Protein AF-A0AAC8XHT2-F1 (afdb_monomer)

Nearest PDB structures (foldseek):
  4cij-assembly2_C  TM=6.968E-01  e=7.855E-12  Geobacillus stearothermophilus
  6y2r-assembly1_B  TM=2.501E-01  e=8.623E-03  Escherichia coli K-12
  3tvi-assembly4_H  TM=2.864E-01  e=2.074E-01  Clostridium acetobutylicum
  3qsz-assembly1_A  TM=2.489E-01  e=3.698E-01  Xanthomonas citri
  7jrd-assembly1_A-2  TM=2.521E-01  e=3.142E+00  Neisseria meningitidis MC58

InterPro domains:
  IPR003491 Replication initiation protein-like, C-terminal [PF02486] (128-228)

Solvent-accessible surface area (backbone atoms only — not comparable to full-atom values): 18377 Å² total; per-residue (Å²): 134,87,76,75,82,59,74,66,72,68,59,75,76,42,71,85,84,61,90,86,54,67,44,42,47,58,47,27,41,27,38,34,33,46,86,38,90,56,64,64,70,56,50,51,57,50,34,64,57,32,48,78,42,42,26,39,68,45,95,50,74,49,93,55,59,93,84,39,78,46,23,27,34,25,19,38,71,50,95,56,44,53,78,26,31,35,42,32,34,15,79,94,68,21,24,36,40,44,37,32,34,37,66,34,38,40,37,40,37,72,74,37,76,70,40,61,67,60,48,60,52,41,71,36,90,51,33,42,51,43,30,42,25,36,30,37,68,36,60,82,39,87,76,38,70,70,54,49,53,51,37,47,76,72,49,26,63,41,63,99,66,81,78,70,59,51,75,48,80,45,74,43,92,79,63,23,41,38,40,34,41,30,49,96,85,42,51,52,26,39,40,39,30,33,44,19,36,67,48,68,37,74,85,51,60,49,19,29,35,42,34,38,37,39,35,42,53,99,86,46,78,51,65,60,60,46,64,73,42,32,53,60,52,50,30,60,70,32,46,77,54,43,50,79,56,64,94,71,58,69,60,74,46,65,64,46,60,50,46,53,53,49,48,30,54,51,17,56,48,50,31,51,43,48,72,74,44,35,68,59,52,49,54,39,28,73,78,59,34,61,68,53,35,49,60,71,73,57,63,98,77,76,66,63,84,76,64,79,62,83,84,59,77,81,66,68,60,70,79,47,44,64,57,31,52,53,57,27,69,66,72,123

Organism: NCBI:txid314275

Mean predicted aligned error: 7.27 Å

Foldseek 3Di:
DDPDDDPVVLQVQFDDFDQPFDLKFWQKFKKKFFQQQDVVVVQVVVQVVLVLLQKHFDPDWDDDDPQFDTKTFIFGVDPLRHGFWMWTHHNVGNMIMTIGGRLRRLSQCLRPVLNVVLLVVCPDPRMFTQKTKMKHKDLVCLCDPVNVVVCLVVLLQPDPDDDFWDWDWDDDPQQKIWIWTHDPPDQKIKIKIQVCSPLPPPPSPSIMMIMIMGGDDPPDGDDSCCSNPVVVCSCVNRVSRRVSCPPVDGHDRSRNVQVSSLLSVLLVVLLVCCVPCVVVLVVCCVVPNNVVSCVVPDDPDDPSVRDRRPSDDPSPCVSSPVVSVVSSVPPD

Secondary structure (DSSP, 8-state):
------THHHHTTS----TTS-SEEEEEEEEEE---S-HHHHHHHHHHHHGGGTEEEEEEE-PPPTT-SEEEEEEESSTT--EEEEEEEETTTTEEEEEE-HHHHHHHHTT-TT-HHHHHHHTSTTEEEEEEEEEEEESS-TT-HHHHHHHHHTTTT--SSSPPPPEEEEEETTTEEEEEES-TTSSEEEEEE-HHHHTT-STTTT-EEEEEEEE--SS-PPPTHHHHTHHHHHHHHSHHHHGGGTTS-PPPPHHHHHHHHHHHHHHHHHHHHHHHHHHHHHHHHHHHHHHHHHHHH--SS--TTS---TT--S--THHHHHHHHHHHHS--

Sequence (332 aa):
MNKGVEPETVAENYGKLNPEQPPVFIDFLKLRVDDVEAPNPYFEMIALQLLKYSLLISHRQCNRSRGYDCAYKIVTTTQAQNVVGKIEYSERYKRVLLELTGLGCACIESVEPDYIWLQALVAQPAVTIRRIDLALDDESGLYQIEKIDKDYSRGRFNAESGKRPKKENLGNKVEGRTRYIGGPTAYKRGRFYEKGKQLKLTHCRPWMRHEVRLVSNDRDRIPDEAIRNRAGYFYSAFPRALRKLLGKHSVIPVTERFMREYVSDISTRVASCKRQYGPLIGTLTEHHGAKATCEMLSRMGRSKVIELPPFFDEVSLADCTDIIALQSGEAK

Structure (mmCIF, N/CA/C/O backbone):
data_AF-A0AAC8XHT2-F1
#
_entry.id   AF-A0AAC8XHT2-F1
#
loop_
_atom_site.group_PDB
_atom_site.id
_atom_site.type_symbol
_atom_site.label_atom_id
_atom_site.label_alt_id
_atom_site.label_comp_id
_atom_site.label_asym_id
_atom_site.label_entity_id
_atom_site.label_seq_id
_atom_site.pdbx_PDB_ins_code
_atom_site.Cartn_x
_atom_site.Cartn_y
_atom_site.Cartn_z
_atom_site.occupancy
_atom_site.B_iso_or_equiv
_atom_site.auth_seq_id
_atom_site.auth_comp_id
_atom_site.auth_asym_id
_atom_site.auth_atom_id
_atom_site.pdbx_PDB_model_num
ATOM 1 N N . MET A 1 1 ? 15.132 -11.925 -35.663 1.00 29.64 1 MET A N 1
ATOM 2 C CA . MET A 1 1 ? 14.248 -13.035 -35.247 1.00 29.64 1 MET A CA 1
ATOM 3 C C . MET A 1 1 ? 14.197 -13.016 -33.733 1.00 29.64 1 MET A C 1
ATOM 5 O O . MET A 1 1 ? 15.170 -13.396 -33.097 1.00 29.64 1 MET A O 1
ATOM 9 N N . ASN A 1 2 ? 13.120 -12.460 -33.180 1.00 31.69 2 ASN A N 1
ATOM 10 C CA . ASN A 1 2 ? 12.909 -12.350 -31.740 1.00 31.69 2 ASN A CA 1
ATOM 11 C C . ASN A 1 2 ? 12.560 -13.736 -31.198 1.00 31.69 2 ASN A C 1
ATOM 13 O O . ASN A 1 2 ? 11.461 -14.227 -31.451 1.00 31.69 2 ASN A O 1
ATOM 17 N N . LYS A 1 3 ? 13.486 -14.370 -30.478 1.00 30.05 3 LYS A N 1
ATOM 18 C CA . LYS A 1 3 ? 13.117 -15.441 -29.554 1.00 30.05 3 LYS A CA 1
ATOM 19 C C . LYS A 1 3 ? 12.544 -14.750 -28.322 1.00 30.05 3 LYS A C 1
ATOM 21 O O . LYS A 1 3 ? 13.254 -14.002 -27.658 1.00 30.05 3 LYS A O 1
ATOM 26 N N . GLY A 1 4 ? 11.237 -14.900 -28.122 1.00 35.50 4 GLY A N 1
ATOM 27 C CA . GLY A 1 4 ? 10.567 -14.435 -26.916 1.00 35.50 4 GLY A CA 1
ATOM 28 C C . GLY A 1 4 ? 11.230 -15.074 -25.705 1.00 35.50 4 GLY A C 1
ATOM 29 O O . GLY A 1 4 ? 11.506 -16.271 -25.714 1.00 35.50 4 GLY A O 1
ATOM 30 N N . VAL A 1 5 ? 11.532 -14.257 -24.703 1.00 33.66 5 VAL A N 1
ATOM 31 C CA . VAL A 1 5 ? 11.912 -14.751 -23.383 1.00 33.66 5 VAL A CA 1
ATOM 32 C C . VAL A 1 5 ? 10.674 -15.450 -22.820 1.00 33.66 5 VAL A C 1
ATOM 34 O O . VAL A 1 5 ? 9.627 -14.820 -22.662 1.00 33.66 5 VAL A O 1
ATOM 37 N N . GLU A 1 6 ? 10.776 -16.764 -22.628 1.00 33.25 6 GLU A N 1
ATOM 38 C CA . GLU A 1 6 ? 9.733 -17.606 -22.037 1.00 33.25 6 GLU A CA 1
ATOM 39 C C . GLU A 1 6 ? 9.399 -17.085 -20.623 1.00 33.25 6 GLU A C 1
ATOM 41 O O . GLU A 1 6 ? 10.324 -16.924 -19.817 1.00 33.25 6 GLU A O 1
ATOM 46 N N . PRO A 1 7 ? 8.116 -16.834 -20.286 1.00 38.06 7 PRO A N 1
ATOM 47 C CA . PRO A 1 7 ? 7.697 -16.322 -18.975 1.00 38.06 7 PRO A CA 1
ATOM 48 C C . PRO A 1 7 ? 8.190 -17.157 -17.783 1.00 38.06 7 PRO A C 1
ATOM 50 O O . PRO A 1 7 ? 8.347 -16.623 -16.688 1.00 38.06 7 PRO A O 1
ATOM 53 N N . GLU A 1 8 ? 8.443 -18.451 -17.994 1.00 38.75 8 GLU A N 1
ATOM 54 C CA . GLU A 1 8 ? 8.837 -19.402 -16.949 1.00 38.75 8 GLU A CA 1
ATOM 55 C C . GLU A 1 8 ? 10.235 -19.121 -16.378 1.00 38.75 8 GLU A C 1
ATOM 57 O O . GLU A 1 8 ? 10.430 -19.230 -15.171 1.00 38.75 8 GLU A O 1
ATOM 62 N N . THR A 1 9 ? 11.179 -18.646 -17.199 1.00 34.94 9 THR A N 1
ATOM 63 C CA . THR A 1 9 ? 12.568 -18.390 -16.754 1.00 34.94 9 THR A CA 1
ATOM 64 C C . THR A 1 9 ? 12.694 -17.247 -15.746 1.00 34.94 9 THR A C 1
ATOM 66 O O . THR A 1 9 ? 13.638 -17.210 -14.963 1.00 34.94 9 THR A O 1
ATOM 69 N N . VAL A 1 10 ? 11.727 -16.326 -15.721 1.00 36.94 10 VAL A N 1
ATOM 70 C CA . VAL A 1 10 ? 11.711 -15.202 -14.775 1.00 36.94 10 VAL A CA 1
ATOM 71 C C . VAL A 1 10 ? 11.185 -15.646 -13.406 1.00 36.94 10 VAL A C 1
ATOM 73 O O . VAL A 1 10 ? 11.613 -15.112 -12.391 1.00 36.94 10 VAL A O 1
ATOM 76 N N . ALA A 1 11 ? 10.299 -16.644 -13.349 1.00 37.66 11 ALA A N 1
ATOM 77 C CA . ALA A 1 11 ? 9.687 -17.105 -12.102 1.00 37.66 11 ALA A CA 1
ATOM 78 C C . ALA A 1 11 ? 10.623 -17.985 -11.250 1.00 37.66 11 ALA A C 1
ATOM 80 O O . ALA A 1 11 ? 10.513 -17.986 -10.024 1.00 37.66 11 ALA A O 1
ATOM 81 N N . GLU A 1 12 ? 11.564 -18.709 -11.868 1.00 37.25 12 GLU A N 1
ATOM 82 C CA . GLU A 1 12 ? 12.431 -19.669 -11.163 1.00 37.25 12 GLU A CA 1
ATOM 83 C C . GLU A 1 12 ? 13.448 -19.009 -10.209 1.00 37.25 12 GLU A C 1
ATOM 85 O O . GLU A 1 12 ? 13.882 -19.642 -9.244 1.00 37.25 12 GLU A O 1
ATOM 90 N N . ASN A 1 13 ? 13.766 -17.721 -10.401 1.00 35.38 13 ASN A N 1
ATOM 91 C CA . ASN A 1 13 ? 14.821 -17.027 -9.650 1.00 35.38 13 ASN A CA 1
ATOM 92 C C . ASN A 1 13 ? 14.329 -16.205 -8.438 1.00 35.38 13 ASN A C 1
ATOM 94 O O . ASN A 1 13 ? 15.152 -15.641 -7.713 1.00 35.38 13 ASN A O 1
ATOM 98 N N . TYR A 1 14 ? 13.020 -16.141 -8.155 1.00 44.09 14 TYR A N 1
ATOM 99 C CA . TYR A 1 14 ? 12.470 -15.266 -7.104 1.00 44.09 14 TYR A CA 1
ATOM 100 C C . TYR A 1 14 ? 11.905 -16.008 -5.892 1.00 44.09 14 TYR A C 1
ATOM 102 O O . TYR A 1 14 ? 10.729 -15.898 -5.563 1.00 44.09 14 TYR A O 1
ATOM 110 N N . GLY A 1 15 ? 12.784 -16.672 -5.141 1.00 47.72 15 GLY A N 1
ATOM 111 C CA . GLY A 1 15 ? 12.447 -17.229 -3.829 1.00 47.72 15 GLY A CA 1
ATOM 112 C C . GLY A 1 15 ? 11.475 -18.416 -3.879 1.00 47.72 15 GLY A C 1
ATOM 113 O O . GLY A 1 15 ? 10.781 -18.675 -4.856 1.00 47.72 15 GLY A O 1
ATOM 114 N N . LYS A 1 16 ? 11.445 -19.204 -2.802 1.00 40.28 16 LYS A N 1
ATOM 115 C CA . LYS A 1 16 ? 10.575 -20.385 -2.724 1.00 40.28 16 LYS A CA 1
ATOM 116 C C . LYS A 1 16 ? 9.130 -19.951 -2.460 1.00 40.28 16 LYS A C 1
ATOM 118 O O . LYS A 1 16 ? 8.870 -19.251 -1.483 1.00 40.28 16 LYS A O 1
ATOM 123 N N . LEU A 1 17 ? 8.193 -20.400 -3.295 1.00 46.22 17 LEU A N 1
ATOM 124 C CA . LEU A 1 17 ? 6.754 -20.254 -3.056 1.00 46.22 17 LEU A CA 1
ATOM 125 C C . LEU A 1 17 ? 6.359 -20.991 -1.765 1.00 46.22 17 LEU A C 1
ATOM 127 O O . LEU A 1 17 ? 6.673 -22.172 -1.613 1.00 46.22 17 LEU A O 1
ATOM 131 N N . ASN A 1 18 ? 5.640 -20.321 -0.858 1.00 48.12 18 ASN A N 1
ATOM 132 C CA . ASN A 1 18 ? 4.960 -20.983 0.256 1.00 48.12 18 ASN A CA 1
ATOM 133 C C . ASN A 1 18 ? 3.501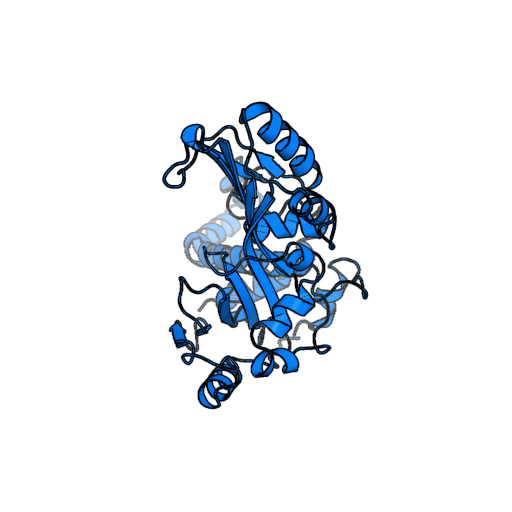 -21.283 -0.151 1.00 48.12 18 ASN A C 1
ATOM 135 O O . ASN A 1 18 ? 2.708 -20.343 -0.252 1.00 48.12 18 ASN A O 1
ATOM 139 N N . PRO A 1 19 ? 3.120 -22.553 -0.385 1.00 50.19 19 PRO A N 1
ATOM 140 C CA . PRO A 1 19 ? 1.772 -22.916 -0.823 1.00 50.19 19 PRO A CA 1
ATOM 141 C C . PRO A 1 19 ? 0.674 -22.643 0.222 1.00 50.19 19 PRO A C 1
ATOM 143 O O . PRO A 1 19 ? -0.501 -22.634 -0.139 1.00 50.19 19 PRO A O 1
ATOM 146 N N . GLU A 1 20 ? 1.024 -22.395 1.490 1.00 59.09 20 GLU A N 1
ATOM 147 C CA . GLU A 1 20 ? 0.057 -22.066 2.551 1.00 59.09 20 GLU A CA 1
ATOM 148 C C . GLU A 1 20 ? -0.237 -20.563 2.673 1.00 59.09 20 GLU A C 1
ATOM 150 O O . GLU A 1 20 ? -1.238 -20.167 3.278 1.00 59.09 20 GLU A O 1
ATOM 155 N N . GLN A 1 21 ? 0.599 -19.701 2.086 1.00 68.62 21 GLN A N 1
ATOM 156 C CA . GLN A 1 21 ? 0.399 -18.259 2.159 1.00 68.62 21 GLN A CA 1
ATOM 157 C C . GLN A 1 21 ? -0.799 -17.850 1.273 1.00 68.62 21 GLN A C 1
ATOM 159 O O . GLN A 1 21 ? -0.918 -18.289 0.131 1.00 68.62 21 GLN A O 1
ATOM 164 N N . PRO A 1 22 ? -1.725 -16.997 1.745 1.00 81.62 22 PRO A N 1
ATOM 165 C CA . PRO A 1 22 ? -2.790 -16.482 0.897 1.00 81.62 22 PRO A CA 1
ATOM 166 C C . PRO A 1 22 ? -2.237 -15.477 -0.132 1.00 81.62 22 PRO A C 1
ATOM 168 O O . PRO A 1 22 ? -1.395 -14.646 0.213 1.00 81.62 22 PRO A O 1
ATOM 171 N N . PRO A 1 23 ? -2.784 -15.443 -1.363 1.00 91.00 23 PRO A N 1
ATOM 172 C CA . PRO A 1 23 ? -2.367 -14.507 -2.419 1.00 91.00 23 PRO A CA 1
ATOM 173 C C . PRO A 1 23 ? -2.734 -13.043 -2.123 1.00 91.00 23 PRO A C 1
ATOM 175 O O .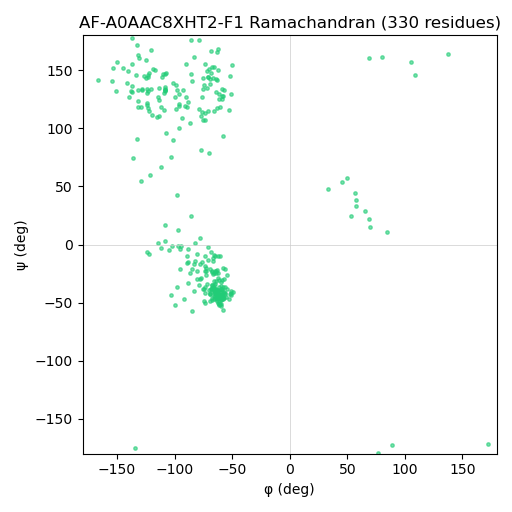 PRO A 1 23 ? -2.382 -12.142 -2.879 1.00 91.00 23 PRO A O 1
ATOM 178 N N . VAL A 1 24 ? -3.485 -12.804 -1.043 1.00 95.31 24 VAL A N 1
ATOM 179 C CA . VAL A 1 24 ? -3.855 -11.467 -0.581 1.00 95.31 24 VAL A CA 1
ATOM 180 C C . VAL A 1 24 ? -2.797 -10.967 0.396 1.00 95.31 24 VAL A C 1
ATOM 182 O O . VAL A 1 24 ? -2.530 -11.630 1.399 1.00 95.31 24 VAL A O 1
ATOM 185 N N . PHE A 1 25 ? -2.254 -9.779 0.148 1.00 96.44 25 PHE A N 1
ATOM 186 C CA . PHE A 1 25 ? -1.248 -9.121 0.988 1.00 96.44 25 PHE A CA 1
ATOM 187 C C . PHE A 1 25 ? -1.738 -7.758 1.495 1.00 96.44 25 PHE A C 1
ATOM 189 O O . PHE A 1 25 ? -2.760 -7.236 1.039 1.00 96.44 25 PHE A O 1
ATOM 196 N N . ILE A 1 26 ? -1.024 -7.193 2.471 1.00 98.00 26 ILE A N 1
ATOM 197 C CA . ILE A 1 26 ? -1.302 -5.856 3.005 1.00 98.00 26 ILE A CA 1
ATOM 198 C C . ILE A 1 26 ? -0.483 -4.834 2.209 1.00 98.00 26 ILE A C 1
ATOM 200 O O . ILE A 1 26 ? 0.741 -4.881 2.216 1.00 98.00 26 ILE A O 1
ATOM 204 N N . ASP A 1 27 ? -1.156 -3.898 1.541 1.00 97.69 27 ASP A N 1
ATOM 205 C CA . ASP A 1 27 ? -0.535 -2.850 0.709 1.00 97.69 27 ASP A CA 1
ATOM 206 C C . ASP A 1 27 ? -0.543 -1.467 1.391 1.00 97.69 27 ASP A C 1
ATOM 208 O O . ASP A 1 27 ? -0.003 -0.484 0.884 1.00 97.69 27 ASP A O 1
ATOM 212 N N . PHE A 1 28 ? -1.174 -1.368 2.563 1.00 98.56 28 PHE A N 1
ATOM 213 C CA . PHE A 1 28 ? -1.117 -0.203 3.441 1.00 98.56 28 PHE A CA 1
ATOM 214 C C . PHE A 1 28 ? -1.670 -0.564 4.819 1.00 98.56 28 PHE A C 1
ATOM 216 O O . PHE A 1 28 ? -2.706 -1.226 4.911 1.00 98.56 28 PHE A O 1
ATOM 223 N N . LEU A 1 29 ? -1.067 -0.040 5.885 1.00 98.69 29 LEU A N 1
ATOM 224 C CA . LEU A 1 29 ? -1.592 -0.177 7.241 1.00 98.69 29 LEU A CA 1
ATOM 225 C C . LEU A 1 29 ? -1.489 1.142 8.005 1.00 98.69 29 LEU A C 1
ATOM 227 O O . LEU A 1 29 ? -0.473 1.829 7.969 1.00 98.69 29 LEU A O 1
ATOM 231 N N . LYS A 1 30 ? -2.548 1.492 8.735 1.00 98.56 30 LYS A N 1
ATOM 232 C CA . LYS A 1 30 ? -2.532 2.565 9.727 1.00 98.56 30 LYS A CA 1
ATOM 233 C C . LYS A 1 30 ? -3.148 2.082 11.022 1.00 98.56 30 LYS A C 1
ATOM 235 O O . LYS A 1 30 ? -4.323 1.717 11.038 1.00 98.56 30 LYS A O 1
ATOM 240 N N . LEU A 1 31 ? -2.385 2.178 12.097 1.00 98.44 31 LEU A N 1
ATOM 241 C CA . LEU A 1 31 ? -2.796 1.867 13.456 1.00 98.44 31 LEU A CA 1
ATOM 242 C C . LEU A 1 31 ? -2.889 3.154 14.271 1.00 98.44 31 LEU A C 1
ATOM 244 O O . LEU A 1 31 ? -2.125 4.098 14.055 1.00 98.44 31 LEU A O 1
ATOM 248 N N . ARG A 1 32 ? -3.834 3.185 15.204 1.00 97.75 32 ARG A N 1
ATOM 249 C CA . ARG A 1 32 ? -3.871 4.143 16.306 1.00 97.75 32 ARG A CA 1
ATOM 250 C C . ARG A 1 32 ? -3.657 3.371 17.592 1.00 97.75 32 ARG A C 1
ATOM 252 O O . ARG A 1 32 ? -4.263 2.320 17.752 1.00 97.75 32 ARG A O 1
ATOM 259 N N . VAL A 1 33 ? -2.808 3.896 18.456 1.00 98.00 33 VAL A N 1
ATOM 260 C CA . VAL A 1 33 ? -2.532 3.337 19.775 1.00 98.00 33 VAL A CA 1
ATOM 261 C C . VAL A 1 33 ? -2.916 4.424 20.757 1.00 98.00 33 VAL A C 1
ATOM 263 O O . VAL A 1 33 ? -2.318 5.498 20.725 1.00 98.00 33 VAL A O 1
ATOM 266 N N . ASP A 1 34 ? -3.969 4.194 21.520 1.00 97.56 34 ASP A N 1
ATOM 267 C CA . ASP A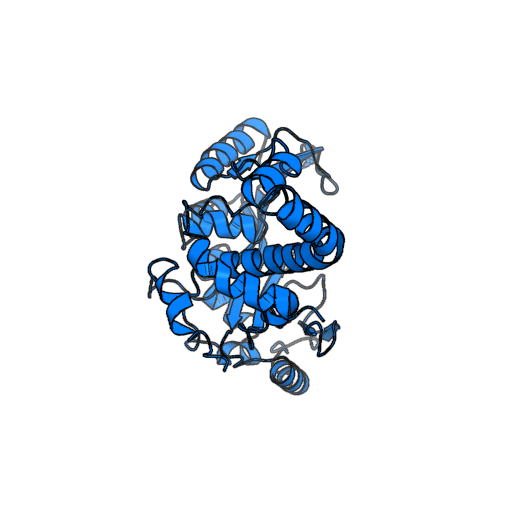 1 34 ? -4.414 5.098 22.574 1.00 97.56 34 ASP A CA 1
ATOM 268 C C . ASP A 1 34 ? -3.642 4.775 23.883 1.00 97.56 34 ASP A C 1
ATOM 270 O O . ASP A 1 34 ? -2.808 3.869 23.900 1.00 97.56 34 ASP A O 1
ATOM 274 N N . ASP A 1 35 ? -3.849 5.548 24.948 1.00 96.31 35 ASP A N 1
ATOM 275 C CA . ASP A 1 35 ? -3.229 5.351 26.275 1.00 96.31 35 ASP A CA 1
ATOM 276 C C . ASP A 1 35 ? -1.681 5.348 26.297 1.00 96.31 35 ASP A C 1
ATOM 278 O O . ASP A 1 35 ? -1.035 4.672 27.100 1.00 96.31 35 ASP A O 1
ATOM 282 N N . VAL A 1 36 ? -1.055 6.138 25.420 1.00 97.06 36 VAL A N 1
ATOM 283 C CA . VAL A 1 36 ? 0.400 6.352 25.389 1.00 97.06 36 VAL A CA 1
ATOM 284 C C . VAL A 1 36 ? 0.742 7.628 26.155 1.00 97.06 36 VAL A C 1
ATOM 286 O O . VAL A 1 36 ? 0.623 8.728 25.619 1.00 97.06 36 VAL A O 1
ATOM 289 N N . GLU A 1 37 ? 1.193 7.490 27.403 1.00 95.56 37 GLU A N 1
ATOM 290 C CA . GLU A 1 37 ? 1.486 8.636 28.281 1.00 95.56 37 GLU A CA 1
ATOM 291 C C . GLU A 1 37 ? 2.683 9.480 27.837 1.00 95.56 37 GLU A C 1
ATOM 293 O O . GLU A 1 37 ? 2.687 10.704 28.007 1.00 95.56 37 GLU A O 1
ATOM 298 N N . ALA A 1 38 ? 3.695 8.821 27.268 1.00 93.75 38 ALA A N 1
ATOM 299 C CA . ALA A 1 38 ? 4.908 9.447 26.768 1.00 93.75 38 ALA A CA 1
ATOM 300 C C . ALA A 1 38 ? 5.354 8.779 25.455 1.00 93.75 38 ALA A C 1
ATOM 302 O O . ALA A 1 38 ? 5.338 7.548 25.356 1.00 93.75 38 ALA A O 1
ATOM 303 N N . PRO A 1 39 ? 5.806 9.555 24.451 1.00 94.06 39 PRO A N 1
ATOM 304 C CA . PRO A 1 39 ? 6.142 9.009 23.140 1.00 94.06 39 PRO A CA 1
ATOM 305 C C . PRO A 1 39 ? 7.404 8.148 23.152 1.00 94.06 39 PRO A C 1
ATOM 307 O O . PRO A 1 39 ? 7.442 7.133 22.464 1.00 94.06 39 PRO A O 1
ATOM 310 N N . ASN A 1 40 ? 8.435 8.540 23.911 1.00 94.75 40 ASN A N 1
ATOM 311 C CA . ASN A 1 40 ? 9.775 7.960 23.768 1.00 94.75 40 ASN A CA 1
ATOM 312 C C . ASN A 1 40 ? 9.818 6.449 24.055 1.00 94.75 40 ASN A C 1
ATOM 314 O O . ASN A 1 40 ? 10.264 5.727 23.164 1.00 94.75 40 ASN A O 1
ATOM 318 N N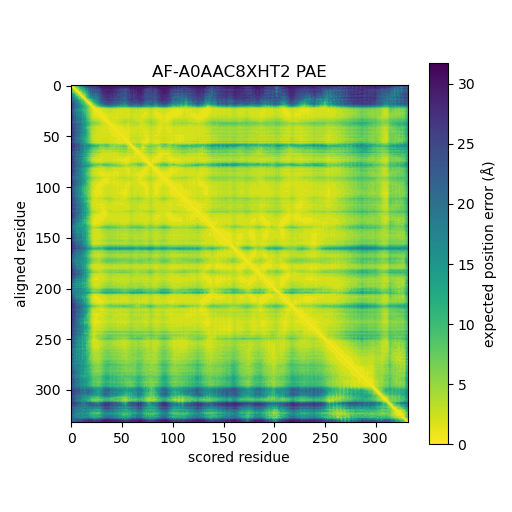 . PRO A 1 41 ? 9.286 5.931 25.184 1.00 95.75 41 PRO A N 1
ATOM 319 C CA . PRO A 1 41 ? 9.310 4.487 25.439 1.00 95.75 41 PRO A CA 1
ATOM 320 C C . PRO A 1 41 ? 8.569 3.688 24.359 1.00 95.75 41 PRO A C 1
ATOM 322 O O . PRO A 1 41 ? 9.020 2.628 23.928 1.00 95.75 41 PRO A O 1
ATOM 325 N N . TYR A 1 42 ? 7.444 4.223 23.870 1.00 95.56 42 TYR A N 1
ATOM 326 C CA . TYR A 1 42 ? 6.670 3.574 22.816 1.00 95.56 42 TYR A CA 1
ATOM 327 C C . TYR A 1 42 ? 7.410 3.594 21.472 1.00 95.56 42 TYR A C 1
ATOM 329 O O . TYR A 1 42 ? 7.447 2.593 20.758 1.00 95.56 42 TYR A O 1
ATOM 337 N N . PHE A 1 43 ? 8.031 4.720 21.118 1.00 96.81 43 PHE A N 1
ATOM 338 C CA . PHE A 1 43 ? 8.797 4.854 19.880 1.00 96.81 43 PHE A CA 1
ATOM 339 C C . PHE A 1 43 ? 10.034 3.957 19.890 1.00 96.81 43 PHE A C 1
ATOM 341 O O . PHE A 1 43 ? 10.326 3.351 18.865 1.00 96.81 43 PHE A O 1
ATOM 348 N N . GLU A 1 44 ? 10.716 3.815 21.027 1.00 96.25 44 GLU A N 1
ATOM 349 C CA . GLU A 1 44 ? 11.847 2.895 21.194 1.00 96.25 44 GLU A CA 1
ATOM 350 C C . GLU A 1 44 ? 11.421 1.433 21.025 1.00 96.25 44 GLU A C 1
ATOM 352 O O . GLU A 1 44 ? 12.048 0.699 20.260 1.00 96.25 44 GLU A O 1
ATOM 357 N N . MET A 1 45 ? 10.307 1.020 21.642 1.00 95.50 45 MET A N 1
ATOM 358 C CA . MET A 1 45 ? 9.745 -0.323 21.454 1.00 95.50 45 MET A CA 1
ATOM 359 C C . MET A 1 45 ? 9.433 -0.604 19.975 1.00 95.50 45 MET A C 1
ATOM 361 O O . MET A 1 45 ? 9.797 -1.657 19.446 1.00 95.50 45 MET A O 1
ATOM 365 N N . ILE A 1 46 ? 8.787 0.343 19.286 1.00 97.31 46 ILE A N 1
ATOM 366 C CA . ILE A 1 46 ? 8.496 0.212 17.854 1.00 97.31 46 ILE A CA 1
ATOM 367 C C . ILE A 1 46 ? 9.791 0.196 17.031 1.00 97.31 46 ILE A C 1
ATOM 369 O O . ILE A 1 46 ? 9.912 -0.623 16.123 1.00 97.31 46 ILE A O 1
ATOM 373 N N . ALA A 1 47 ? 10.773 1.045 17.348 1.00 96.94 47 ALA A N 1
ATOM 374 C CA . ALA A 1 47 ? 12.056 1.093 16.651 1.00 96.94 47 ALA A CA 1
ATOM 375 C C . ALA A 1 47 ? 12.795 -0.249 16.721 1.00 96.94 47 ALA A C 1
ATOM 377 O O . ALA A 1 47 ? 13.243 -0.744 15.690 1.00 96.94 47 ALA A O 1
ATOM 378 N N . LEU A 1 48 ? 12.869 -0.864 17.906 1.00 96.06 48 LEU A N 1
ATOM 379 C CA . LEU A 1 48 ? 13.515 -2.166 18.096 1.00 96.06 48 LEU A CA 1
ATOM 380 C C . LEU A 1 48 ? 12.884 -3.255 17.230 1.00 96.06 48 LEU A C 1
ATOM 382 O O . LEU A 1 48 ? 13.586 -4.094 16.666 1.00 96.06 48 LEU A O 1
ATOM 386 N N . GLN A 1 49 ? 11.561 -3.234 17.094 1.00 96.00 49 GLN A N 1
ATOM 387 C CA . GLN A 1 49 ? 10.869 -4.201 16.260 1.00 96.00 49 GLN A CA 1
ATOM 388 C C . GLN A 1 49 ? 11.049 -3.916 14.764 1.00 96.00 49 GLN A C 1
ATOM 390 O O . GLN A 1 49 ? 11.247 -4.850 13.993 1.00 96.00 49 GLN A O 1
ATOM 395 N N . LEU A 1 50 ? 11.043 -2.643 14.356 1.00 96.81 50 LEU A N 1
ATOM 396 C CA . LEU A 1 50 ? 11.275 -2.229 12.969 1.00 96.81 50 LEU A CA 1
ATOM 397 C C . LEU A 1 50 ? 12.649 -2.669 12.439 1.00 96.81 50 LEU A C 1
ATOM 399 O O . LEU A 1 50 ? 12.756 -3.018 11.261 1.00 96.81 50 LEU A O 1
ATOM 403 N N . LEU A 1 51 ? 13.672 -2.734 13.299 1.00 95.56 51 LEU A N 1
ATOM 404 C CA . LEU A 1 51 ? 15.012 -3.191 12.912 1.00 95.56 51 LEU A CA 1
ATOM 405 C C . LEU A 1 51 ? 15.023 -4.623 12.357 1.00 95.56 51 LEU A C 1
ATOM 407 O O . LEU A 1 51 ? 15.816 -4.908 11.464 1.00 95.56 51 LEU A O 1
ATOM 411 N N . LYS A 1 52 ? 14.114 -5.501 12.810 1.00 95.00 52 LYS A N 1
ATOM 412 C CA . LYS A 1 52 ? 13.981 -6.875 12.283 1.00 95.00 52 LYS A CA 1
ATOM 413 C C . LYS A 1 52 ? 13.589 -6.915 10.805 1.00 95.00 52 LYS A C 1
ATOM 415 O O . LYS A 1 52 ? 13.827 -7.915 10.142 1.00 95.00 52 LYS A O 1
ATOM 420 N N . TYR A 1 53 ? 12.997 -5.834 10.305 1.00 94.88 53 TYR A N 1
ATOM 421 C CA . TYR A 1 53 ? 12.528 -5.688 8.927 1.00 94.88 53 TYR A CA 1
ATOM 422 C C . TYR A 1 53 ? 13.402 -4.722 8.126 1.00 94.88 53 TYR A C 1
ATOM 424 O O . TYR A 1 53 ? 12.970 -4.208 7.093 1.00 94.88 53 TYR A O 1
ATOM 432 N N . SER A 1 54 ? 14.608 -4.416 8.620 1.00 94.69 54 SER A N 1
ATOM 433 C CA . SER A 1 54 ? 15.507 -3.439 8.004 1.00 94.69 54 SER A CA 1
ATOM 434 C C . SER A 1 54 ? 14.864 -2.053 7.862 1.00 94.69 54 SER A C 1
ATOM 436 O O . SER A 1 54 ? 15.059 -1.344 6.869 1.00 94.69 54 SER A O 1
ATOM 438 N N . LEU A 1 55 ? 14.083 -1.658 8.873 1.00 96.00 55 LEU A N 1
ATOM 439 C CA . LEU A 1 55 ? 13.429 -0.357 8.975 1.00 96.00 55 LEU A CA 1
ATOM 440 C C . LEU A 1 55 ? 13.908 0.401 10.220 1.00 96.00 55 LEU A C 1
ATOM 442 O O . LEU A 1 55 ? 14.242 -0.195 11.241 1.00 96.00 55 LEU A O 1
ATOM 446 N N . LEU A 1 56 ? 13.897 1.732 10.159 1.00 95.88 56 LEU A N 1
ATOM 447 C CA . LEU A 1 56 ? 14.238 2.603 11.286 1.00 95.88 56 LEU A CA 1
ATOM 448 C C . LEU A 1 56 ? 13.323 3.828 11.357 1.00 95.88 56 LEU A C 1
ATOM 450 O O . LEU A 1 56 ? 12.860 4.341 10.335 1.00 95.88 56 LEU A O 1
ATOM 454 N N . ILE A 1 57 ? 13.088 4.331 12.570 1.00 96.75 57 ILE A N 1
ATOM 455 C CA . ILE A 1 57 ? 12.469 5.645 12.778 1.00 96.75 57 ILE A CA 1
ATOM 456 C C . ILE A 1 57 ? 13.558 6.697 12.568 1.00 96.75 57 ILE A C 1
ATOM 458 O O . ILE A 1 57 ? 14.552 6.740 13.287 1.00 96.75 57 ILE A O 1
ATOM 462 N N . SER A 1 58 ? 13.395 7.541 11.556 1.00 93.94 58 SER A N 1
ATOM 463 C CA . SER A 1 58 ? 14.364 8.593 11.266 1.00 93.94 58 SER A CA 1
ATOM 464 C C . SER A 1 58 ? 14.305 9.702 12.318 1.00 93.94 58 SER A C 1
ATOM 466 O O . SER A 1 58 ? 13.232 10.067 12.791 1.00 93.94 58 SER A O 1
ATOM 468 N N . HIS A 1 59 ? 15.438 10.353 12.577 1.00 85.25 59 HIS A N 1
ATOM 469 C CA . HIS A 1 59 ? 15.486 11.567 13.404 1.00 85.25 59 HIS A CA 1
ATOM 470 C C . HIS A 1 59 ? 14.876 12.804 12.715 1.00 85.25 59 HIS A C 1
ATOM 472 O O . HIS A 1 59 ? 14.831 13.889 13.292 1.00 85.25 59 HIS A O 1
ATOM 478 N N . ARG A 1 60 ? 14.424 12.677 11.459 1.00 82.06 60 ARG A N 1
ATOM 479 C CA . ARG A 1 60 ? 13.889 13.792 10.673 1.00 82.06 60 ARG A CA 1
ATOM 480 C C . ARG A 1 60 ? 12.393 13.925 10.910 1.00 82.06 60 ARG A C 1
ATOM 482 O O . ARG A 1 60 ? 11.619 13.037 10.540 1.00 82.06 60 ARG A O 1
ATOM 489 N N . GLN A 1 61 ? 11.989 15.069 11.455 1.00 85.94 61 GLN A N 1
ATOM 490 C CA . GLN A 1 61 ? 10.576 15.405 11.551 1.00 85.94 61 GLN A CA 1
ATOM 491 C C . GLN A 1 61 ? 9.935 15.511 10.161 1.00 85.94 61 GLN A C 1
ATOM 493 O O . GLN A 1 61 ? 10.580 15.847 9.162 1.00 85.94 61 GLN A O 1
ATOM 498 N N . CYS A 1 62 ? 8.647 15.198 10.092 1.00 90.31 62 CYS A N 1
ATOM 499 C CA . CYS A 1 62 ? 7.855 15.289 8.874 1.00 90.31 62 CYS A CA 1
ATOM 500 C C . CYS A 1 62 ? 6.482 15.907 9.134 1.00 90.31 62 CYS A C 1
ATOM 502 O O . CYS A 1 62 ? 6.136 16.248 10.264 1.00 90.31 62 CYS A O 1
ATOM 504 N N . ASN A 1 63 ? 5.704 16.078 8.064 1.00 91.81 63 ASN A N 1
ATOM 505 C CA . ASN A 1 63 ? 4.373 16.659 8.156 1.00 91.81 63 ASN A CA 1
ATOM 506 C C . ASN A 1 63 ? 3.477 15.812 9.062 1.00 91.81 63 ASN A C 1
ATOM 508 O O . ASN A 1 63 ? 3.181 14.653 8.760 1.00 91.81 63 ASN A O 1
ATOM 512 N N . ARG A 1 64 ? 3.025 16.439 10.146 1.00 93.12 64 ARG A N 1
ATOM 513 C CA . ARG A 1 64 ? 2.126 15.847 11.132 1.00 93.12 64 ARG A CA 1
ATOM 514 C C . ARG A 1 64 ? 0.664 15.989 10.726 1.00 93.12 64 ARG A C 1
ATOM 516 O O . ARG A 1 64 ? 0.243 16.978 10.124 1.00 93.12 64 ARG A O 1
ATOM 523 N N . SER A 1 65 ? -0.117 14.992 11.096 1.00 93.06 65 SER A N 1
ATOM 524 C CA . SER A 1 65 ? -1.566 14.978 11.012 1.00 93.06 65 SER A CA 1
ATOM 525 C C . SER A 1 65 ? -2.156 16.023 11.963 1.00 93.06 65 SER A C 1
ATOM 527 O O . SER A 1 65 ? -1.576 16.370 12.995 1.00 93.06 65 SER A O 1
ATOM 529 N N . ARG A 1 66 ? -3.351 16.531 11.641 1.00 93.25 66 ARG A N 1
ATOM 530 C CA . ARG A 1 66 ? -4.045 17.493 12.507 1.00 93.25 66 ARG A CA 1
ATOM 531 C C . ARG A 1 66 ? -4.263 16.889 13.900 1.00 93.25 66 ARG A C 1
ATOM 533 O O . ARG A 1 66 ? -4.831 15.806 14.021 1.00 93.25 66 ARG A O 1
ATOM 540 N N . GLY A 1 67 ? -3.849 17.618 14.935 1.00 93.75 67 GLY A N 1
ATOM 541 C CA . GLY A 1 67 ? -3.978 17.192 16.332 1.00 93.75 67 GLY A CA 1
ATOM 542 C C . GLY A 1 67 ? -2.856 16.283 16.844 1.00 93.75 67 GLY A C 1
ATOM 543 O O . GLY A 1 67 ? -3.015 15.735 17.925 1.00 93.75 67 GLY A O 1
ATOM 544 N N . TYR A 1 68 ? -1.765 16.116 16.093 1.00 96.75 68 TYR A N 1
ATOM 545 C CA . TYR A 1 68 ? -0.534 15.449 16.538 1.00 96.75 68 TYR A CA 1
ATOM 546 C C . TYR A 1 68 ? 0.563 16.484 16.740 1.00 96.75 68 TYR A C 1
ATOM 548 O O . TYR A 1 68 ? 0.583 17.473 16.015 1.00 96.75 68 TYR A O 1
ATOM 556 N N . ASP A 1 69 ? 1.458 16.265 17.693 1.00 96.19 69 ASP A N 1
ATOM 557 C CA . ASP A 1 69 ? 2.465 17.229 18.144 1.00 96.19 69 ASP A CA 1
ATOM 558 C C . ASP A 1 69 ? 3.826 16.977 17.491 1.00 96.19 69 ASP A C 1
ATOM 560 O O . ASP A 1 69 ? 4.502 17.921 17.086 1.00 96.19 69 ASP A O 1
ATOM 564 N N . CYS A 1 70 ? 4.184 15.709 17.274 1.00 95.38 70 CYS A N 1
ATOM 565 C CA . CYS A 1 70 ? 5.386 15.327 16.540 1.00 95.38 70 CYS A CA 1
ATOM 566 C C . CYS A 1 70 ? 5.117 14.175 15.563 1.00 95.38 70 CYS A C 1
ATOM 568 O O . CYS A 1 70 ? 4.169 13.404 15.723 1.00 95.38 70 CYS A O 1
ATOM 570 N N . ALA A 1 71 ? 5.950 14.088 14.524 1.00 96.94 71 ALA A N 1
ATOM 571 C CA . ALA A 1 71 ? 5.878 13.049 13.506 1.00 96.94 71 ALA A CA 1
ATOM 572 C C . ALA A 1 71 ? 7.265 12.767 12.923 1.00 96.94 71 ALA A C 1
ATOM 574 O O . ALA A 1 71 ? 7.959 13.693 12.501 1.00 96.94 71 ALA A O 1
ATOM 575 N N . TYR A 1 72 ? 7.631 11.493 12.827 1.00 97.50 72 TYR A N 1
ATOM 576 C CA . TYR A 1 72 ? 8.902 11.021 12.284 1.00 97.50 72 TYR A CA 1
ATOM 577 C C . TYR A 1 72 ? 8.655 10.049 11.137 1.00 97.50 72 TYR A C 1
ATOM 579 O O . TYR A 1 72 ? 7.707 9.262 11.161 1.00 97.50 72 TYR A O 1
ATOM 587 N N . LYS A 1 73 ? 9.510 10.094 10.113 1.00 96.94 73 LYS A N 1
ATOM 588 C CA . LYS A 1 73 ? 9.436 9.133 9.005 1.00 96.94 73 LYS A CA 1
ATOM 589 C C . LYS A 1 73 ? 9.976 7.784 9.452 1.00 96.94 73 LYS A C 1
ATOM 591 O O . LYS A 1 73 ? 10.983 7.745 10.155 1.00 96.94 73 LYS A O 1
ATOM 596 N N . ILE A 1 74 ? 9.363 6.713 8.969 1.00 97.12 74 ILE A N 1
ATOM 597 C CA . ILE A 1 74 ? 9.956 5.377 8.998 1.00 97.12 74 ILE A CA 1
ATOM 598 C C . ILE A 1 74 ? 10.616 5.162 7.642 1.00 97.12 74 ILE A C 1
ATOM 600 O O . ILE A 1 74 ? 10.002 5.431 6.604 1.00 97.12 74 ILE A O 1
ATOM 604 N N . VAL A 1 75 ? 11.877 4.747 7.655 1.00 95.12 75 VAL A N 1
ATOM 605 C CA . VAL A 1 75 ? 12.695 4.591 6.453 1.00 95.12 75 VAL A CA 1
ATOM 606 C C . VAL A 1 75 ? 13.384 3.234 6.420 1.00 95.12 75 VAL A C 1
ATOM 608 O O . VAL A 1 75 ? 13.529 2.591 7.458 1.00 95.12 75 VAL A O 1
ATOM 611 N N . THR A 1 76 ? 13.812 2.803 5.238 1.00 92.25 76 THR A N 1
ATOM 612 C CA . THR A 1 76 ? 14.686 1.632 5.091 1.00 92.25 76 THR A CA 1
ATOM 613 C C . THR A 1 76 ? 16.075 1.900 5.686 1.00 92.25 76 THR A C 1
ATOM 615 O O . THR A 1 76 ? 16.535 3.044 5.722 1.00 92.25 76 THR A O 1
ATOM 618 N N . THR A 1 77 ? 16.763 0.849 6.138 1.00 89.44 77 THR A N 1
ATOM 619 C CA . THR A 1 77 ? 18.171 0.908 6.591 1.00 89.44 77 THR A CA 1
ATOM 620 C C . THR A 1 77 ? 19.166 1.049 5.437 1.00 89.44 77 THR A C 1
ATOM 622 O O . THR A 1 77 ? 20.345 1.314 5.667 1.00 89.44 77 THR A O 1
ATOM 625 N N . THR A 1 78 ? 18.693 0.893 4.200 1.00 82.31 78 THR A N 1
ATOM 626 C CA . THR A 1 78 ? 19.474 1.053 2.973 1.00 82.31 78 THR A CA 1
ATOM 627 C C . THR A 1 78 ? 19.995 2.489 2.805 1.00 82.31 78 THR A C 1
ATOM 629 O O . THR A 1 78 ? 19.541 3.427 3.471 1.00 82.31 78 THR A O 1
ATOM 632 N N . GLN A 1 79 ? 20.952 2.702 1.897 1.00 75.38 79 GLN A N 1
ATOM 633 C CA . GLN A 1 79 ? 21.638 3.989 1.760 1.00 75.38 79 GLN A CA 1
ATOM 634 C C . GLN A 1 79 ? 20.692 5.121 1.318 1.00 75.38 79 GLN A C 1
ATOM 636 O O . GLN A 1 79 ? 20.896 6.281 1.697 1.00 75.38 79 GLN A O 1
ATOM 641 N N . ALA A 1 80 ? 19.653 4.822 0.532 1.00 76.38 80 ALA A N 1
ATOM 642 C CA . ALA A 1 80 ? 18.676 5.818 0.100 1.00 76.38 80 ALA A CA 1
ATOM 643 C C . ALA A 1 80 ? 17.716 6.251 1.211 1.00 76.38 80 ALA A C 1
ATOM 645 O O . ALA A 1 80 ? 17.177 7.357 1.120 1.00 76.38 80 ALA A O 1
ATOM 646 N N . GLN A 1 81 ? 17.522 5.428 2.251 1.00 86.12 81 GLN A N 1
ATOM 647 C CA . GLN A 1 81 ? 16.538 5.657 3.312 1.00 86.12 81 GLN A CA 1
ATOM 648 C C . GLN A 1 81 ? 15.144 5.972 2.745 1.00 86.12 81 GLN A C 1
ATOM 650 O O . GLN A 1 81 ? 14.556 7.028 3.016 1.00 86.12 81 GLN A O 1
ATOM 655 N N . ASN A 1 82 ? 14.617 5.057 1.928 1.00 88.19 82 ASN A N 1
ATOM 656 C CA . ASN A 1 82 ? 13.298 5.192 1.317 1.00 88.19 82 ASN A CA 1
ATOM 657 C C . ASN A 1 82 ? 12.228 5.335 2.398 1.00 88.19 82 ASN A C 1
ATOM 659 O O . ASN A 1 82 ? 12.218 4.580 3.365 1.00 88.19 82 ASN A O 1
ATOM 663 N N . VAL A 1 83 ? 11.315 6.294 2.235 1.00 92.19 83 VAL A N 1
ATOM 664 C CA . VAL A 1 83 ? 10.235 6.528 3.202 1.00 92.19 83 VAL A CA 1
ATOM 665 C C . VAL A 1 83 ? 9.163 5.461 3.034 1.00 92.19 83 VAL A C 1
ATOM 667 O O . VAL A 1 83 ? 8.470 5.420 2.020 1.00 92.19 83 VAL A O 1
ATOM 670 N N . VAL A 1 84 ? 9.001 4.627 4.055 1.00 94.75 84 VAL A N 1
ATOM 671 C CA . VAL A 1 84 ? 8.084 3.478 4.057 1.00 94.75 84 VAL A CA 1
ATOM 672 C C . VAL A 1 84 ? 6.944 3.619 5.059 1.00 94.75 84 VAL A C 1
ATOM 674 O O . VAL A 1 84 ? 6.112 2.729 5.207 1.00 94.75 84 VAL A O 1
ATOM 677 N N . GLY A 1 85 ? 6.897 4.740 5.767 1.00 96.25 85 GLY A N 1
ATOM 678 C CA . GLY A 1 85 ? 5.889 4.970 6.779 1.00 96.25 85 GLY A CA 1
ATOM 679 C C . GLY A 1 85 ? 6.145 6.229 7.582 1.00 96.25 85 GLY A C 1
ATOM 680 O O . GLY A 1 85 ? 7.037 7.031 7.282 1.00 96.25 85 GLY A O 1
ATOM 681 N N . LYS A 1 86 ? 5.353 6.386 8.634 1.00 96.94 86 LYS A N 1
ATOM 682 C CA . LYS A 1 86 ? 5.511 7.447 9.622 1.00 96.94 86 LYS A CA 1
ATOM 683 C C . LYS A 1 86 ? 4.944 7.026 10.968 1.00 96.94 86 LYS A C 1
ATOM 685 O O . LYS A 1 86 ? 3.995 6.246 11.034 1.00 96.94 86 LYS A O 1
ATOM 690 N N . ILE A 1 87 ? 5.508 7.595 12.021 1.00 97.94 87 ILE A N 1
ATOM 691 C CA . ILE A 1 87 ? 5.012 7.477 13.384 1.00 97.94 87 ILE A CA 1
ATOM 692 C C . ILE A 1 87 ? 4.772 8.872 13.951 1.00 97.94 87 ILE A C 1
ATOM 694 O O . ILE A 1 87 ? 5.590 9.772 13.769 1.00 97.94 87 ILE A O 1
ATOM 698 N N . GLU A 1 88 ? 3.625 9.077 14.584 1.00 97.81 88 GLU A N 1
ATOM 699 C CA . GLU A 1 88 ? 3.175 10.382 15.064 1.00 97.81 88 GLU A CA 1
ATOM 700 C C . GLU A 1 88 ? 2.660 10.257 16.491 1.00 97.81 88 GLU A C 1
ATOM 702 O O . GLU A 1 88 ? 2.039 9.251 16.818 1.00 97.81 88 GLU A O 1
ATOM 707 N N . TYR A 1 89 ? 2.849 11.281 17.319 1.00 98.25 89 TYR A N 1
ATOM 708 C CA . TYR A 1 89 ? 2.337 11.302 18.691 1.00 98.25 89 TYR A CA 1
ATOM 709 C C . TYR A 1 89 ? 1.509 12.555 18.970 1.00 98.25 89 TYR A C 1
ATOM 711 O O . TYR A 1 89 ? 1.784 13.624 18.423 1.00 98.25 89 TYR A O 1
ATOM 719 N N . SER A 1 90 ? 0.474 12.401 19.792 1.00 98.12 90 SER A N 1
ATOM 720 C CA . SER A 1 90 ? -0.368 13.480 20.293 1.00 98.12 90 SER A CA 1
ATOM 721 C C . SER A 1 90 ? -0.373 13.483 21.818 1.00 98.12 90 SER A C 1
ATOM 723 O O . SER A 1 90 ? -0.886 12.550 22.429 1.00 98.12 90 SER A O 1
ATOM 725 N N . GLU A 1 91 ? 0.120 14.568 22.405 1.00 97.31 91 GLU A N 1
ATOM 726 C CA . GLU A 1 91 ? 0.148 14.823 23.843 1.00 97.31 91 GLU A CA 1
ATOM 727 C C . GLU A 1 91 ? -1.261 15.069 24.382 1.00 97.31 91 GLU A C 1
ATOM 729 O O . GLU A 1 91 ? -1.660 14.505 25.395 1.00 97.31 91 GLU A O 1
ATOM 734 N N . ARG A 1 92 ? -2.070 15.848 23.652 1.00 96.69 92 ARG A N 1
ATOM 735 C CA . ARG A 1 92 ? -3.456 16.146 24.044 1.00 96.69 92 ARG A CA 1
ATOM 736 C C . ARG A 1 92 ? -4.312 14.887 24.196 1.00 96.69 92 ARG A C 1
ATOM 738 O O . ARG A 1 92 ? -5.211 14.862 25.030 1.00 96.69 92 ARG A O 1
ATOM 745 N N . TYR A 1 93 ? -4.107 13.909 23.318 1.00 96.69 93 TYR A N 1
ATOM 746 C CA . TYR A 1 93 ? -4.931 12.702 23.248 1.00 96.69 93 TYR A CA 1
ATOM 747 C C . TYR A 1 93 ? -4.206 11.452 23.748 1.00 96.69 93 TYR A C 1
ATOM 749 O O . TYR A 1 93 ? -4.782 10.377 23.625 1.00 96.69 93 TYR A O 1
ATOM 757 N N . LYS A 1 94 ? -2.962 11.583 24.234 1.00 97.94 94 LYS A N 1
ATOM 758 C CA . LYS A 1 94 ? -2.113 10.474 24.695 1.00 97.94 94 LYS A CA 1
ATOM 759 C C . LYS A 1 94 ? -2.132 9.287 23.735 1.00 97.94 94 LYS A C 1
ATOM 761 O O . LYS A 1 94 ? -2.494 8.173 24.091 1.00 97.94 94 LYS A O 1
ATOM 766 N N . ARG A 1 95 ? -1.827 9.546 22.460 1.00 97.62 95 ARG A N 1
ATOM 767 C CA . ARG A 1 95 ? -1.967 8.528 21.406 1.00 97.62 95 ARG A CA 1
ATOM 768 C C . ARG A 1 95 ? -0.906 8.610 20.328 1.00 97.62 95 ARG A C 1
ATOM 770 O O . ARG A 1 95 ? -0.451 9.695 19.958 1.00 97.62 95 ARG A O 1
ATOM 777 N N . VAL A 1 96 ? -0.623 7.462 19.731 1.00 98.38 96 VAL A N 1
ATOM 778 C CA . VAL A 1 96 ? 0.289 7.291 18.603 1.00 98.38 96 VAL A CA 1
ATOM 779 C C . VAL A 1 96 ? -0.481 6.926 17.334 1.00 98.38 96 VAL A C 1
ATOM 781 O O . VAL A 1 96 ? -1.476 6.203 17.373 1.00 98.38 96 VAL A O 1
ATOM 784 N N . LEU A 1 97 ? -0.031 7.428 16.183 1.00 98.12 97 LEU A N 1
ATOM 785 C CA . LEU A 1 97 ? -0.353 6.847 14.878 1.00 98.12 97 LEU A CA 1
ATOM 786 C C . LEU A 1 97 ? 0.881 6.185 14.304 1.00 98.12 97 LEU A C 1
ATOM 788 O O . LEU A 1 97 ? 1.920 6.824 14.193 1.00 98.12 97 LEU A O 1
ATOM 792 N N . LEU A 1 98 ? 0.720 4.945 13.866 1.00 98.25 98 LEU A N 1
ATOM 793 C CA . LEU A 1 98 ? 1.711 4.223 13.086 1.00 98.25 98 LEU A CA 1
ATOM 794 C C . LEU A 1 98 ? 1.142 3.989 11.689 1.00 98.25 98 LEU A C 1
ATOM 796 O O . LEU A 1 98 ? 0.054 3.438 11.545 1.00 98.25 98 LEU A O 1
ATOM 800 N N . GLU A 1 99 ? 1.854 4.424 10.659 1.00 98.06 99 GLU A N 1
ATOM 801 C CA . GLU A 1 99 ? 1.487 4.241 9.258 1.00 98.06 99 GLU A CA 1
ATOM 802 C C . GLU A 1 99 ? 2.618 3.526 8.520 1.00 98.06 99 GLU A C 1
ATOM 804 O O . GLU A 1 99 ? 3.771 3.942 8.612 1.00 98.06 99 GLU A O 1
ATOM 809 N N . LEU A 1 100 ? 2.268 2.492 7.758 1.00 98.31 100 LEU A N 1
ATOM 810 C CA . LEU A 1 100 ? 3.156 1.743 6.877 1.00 98.31 100 LEU A CA 1
ATOM 811 C C . LEU A 1 100 ? 2.574 1.761 5.458 1.00 98.31 100 LEU A C 1
ATOM 813 O O . LEU A 1 100 ? 1.383 1.506 5.255 1.00 98.31 100 LEU A O 1
ATOM 817 N N . THR A 1 101 ? 3.410 2.102 4.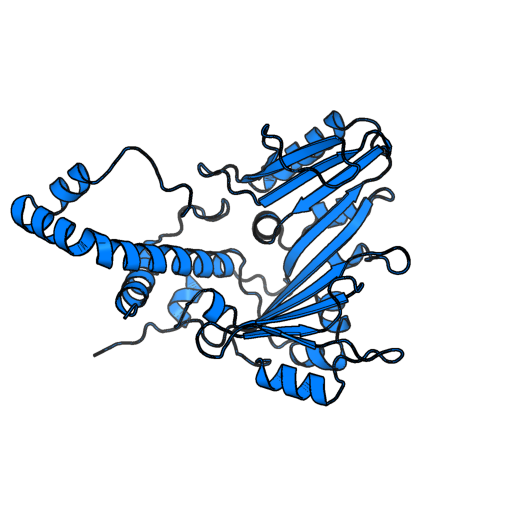480 1.00 97.25 101 THR A N 1
ATOM 818 C CA . THR A 1 101 ? 3.069 2.045 3.051 1.00 97.25 101 THR A CA 1
ATOM 819 C C . THR A 1 101 ? 3.162 0.608 2.533 1.00 97.25 101 THR A C 1
ATOM 821 O O . THR A 1 101 ? 3.620 -0.272 3.257 1.00 97.25 101 THR A O 1
ATOM 824 N N . GLY A 1 102 ? 2.803 0.367 1.268 1.00 95.62 102 GLY A N 1
ATOM 825 C CA . GLY A 1 102 ? 2.959 -0.955 0.647 1.00 95.62 102 GLY A CA 1
ATOM 826 C C . GLY A 1 102 ? 4.386 -1.493 0.731 1.00 95.62 102 GLY A C 1
ATOM 827 O O . GLY A 1 102 ? 4.573 -2.656 1.059 1.00 95.62 102 GLY A O 1
ATOM 828 N N . LEU A 1 103 ? 5.403 -0.635 0.568 1.00 93.62 103 LEU A N 1
ATOM 829 C CA . LEU A 1 103 ? 6.803 -1.029 0.771 1.00 93.62 103 LEU A CA 1
ATOM 830 C C . LEU A 1 103 ? 7.118 -1.335 2.246 1.00 93.62 103 LEU A C 1
ATOM 832 O O . LEU A 1 103 ? 7.834 -2.287 2.527 1.00 93.62 103 LEU A O 1
ATOM 836 N N . GLY A 1 104 ? 6.563 -0.579 3.197 1.00 95.94 104 GLY A N 1
ATOM 837 C CA . GLY A 1 104 ? 6.738 -0.872 4.626 1.00 95.94 104 GLY A CA 1
ATOM 838 C C . GLY A 1 104 ? 6.109 -2.204 5.034 1.00 95.94 104 GLY A C 1
ATOM 839 O O . GLY A 1 104 ? 6.730 -2.986 5.747 1.00 95.94 104 GLY A O 1
ATOM 840 N N . CYS A 1 105 ? 4.904 -2.491 4.537 1.00 97.19 105 CYS A N 1
ATOM 841 C CA . CYS A 1 105 ? 4.242 -3.778 4.728 1.00 97.19 105 CYS A CA 1
ATOM 842 C C . CYS A 1 105 ? 4.996 -4.918 4.027 1.00 97.19 105 CYS A C 1
ATOM 844 O O . CYS A 1 105 ? 5.110 -6.000 4.593 1.00 97.19 105 CYS A O 1
ATOM 846 N N . ALA A 1 106 ? 5.568 -4.667 2.849 1.00 94.81 106 ALA A N 1
ATOM 847 C CA . ALA A 1 106 ? 6.382 -5.631 2.117 1.00 94.81 106 ALA A CA 1
ATOM 848 C C . ALA A 1 106 ? 7.673 -6.017 2.855 1.00 94.81 106 ALA A C 1
ATOM 850 O O . ALA A 1 106 ? 8.008 -7.195 2.885 1.00 94.81 106 ALA A O 1
ATOM 851 N N . CYS A 1 107 ? 8.357 -5.065 3.505 1.00 95.00 107 CYS A N 1
ATOM 852 C CA . CYS A 1 107 ? 9.523 -5.375 4.342 1.00 95.00 107 CYS A CA 1
ATOM 853 C C . CYS A 1 107 ? 9.177 -6.288 5.529 1.00 95.00 107 CYS A C 1
ATOM 855 O O . CYS A 1 107 ? 10.015 -7.064 5.979 1.00 95.00 107 CYS A O 1
ATOM 857 N N . ILE A 1 108 ? 7.953 -6.190 6.054 1.00 95.75 108 ILE A N 1
ATOM 858 C CA . ILE A 1 108 ? 7.477 -7.101 7.099 1.00 95.75 108 ILE A CA 1
ATOM 859 C C . ILE A 1 108 ? 7.167 -8.467 6.482 1.00 95.75 108 ILE A C 1
ATOM 861 O O . ILE A 1 108 ? 7.662 -9.477 6.967 1.00 95.75 108 ILE A O 1
ATOM 865 N N . GLU A 1 109 ? 6.413 -8.494 5.379 1.00 94.56 109 GLU A N 1
ATOM 866 C CA . GLU A 1 109 ? 6.043 -9.722 4.661 1.00 94.56 109 GLU A CA 1
ATOM 867 C C . GLU A 1 109 ? 7.258 -10.550 4.229 1.00 94.56 109 GLU A C 1
ATOM 869 O O . GLU A 1 109 ? 7.203 -11.774 4.283 1.00 94.56 109 GLU A O 1
ATOM 874 N N . SER A 1 110 ? 8.358 -9.908 3.823 1.00 91.31 110 SER A N 1
ATOM 875 C CA . SER A 1 110 ? 9.574 -10.608 3.393 1.00 91.31 110 SER A CA 1
ATOM 876 C C . SER A 1 110 ? 10.255 -11.394 4.512 1.00 91.31 110 SER A C 1
ATOM 878 O O . SER A 1 110 ? 10.990 -12.332 4.224 1.00 91.31 110 SER A O 1
ATOM 880 N N . VAL A 1 111 ? 10.034 -11.011 5.773 1.00 91.94 111 VAL A N 1
ATOM 881 C CA . VAL A 1 111 ? 10.616 -11.670 6.953 1.00 91.94 111 VAL A CA 1
ATOM 882 C C . VAL A 1 111 ? 9.584 -12.561 7.650 1.00 91.94 111 VAL A C 1
ATOM 884 O O . VAL A 1 111 ? 9.890 -13.687 8.031 1.00 91.94 111 VAL A O 1
ATOM 887 N N . GLU A 1 112 ? 8.351 -12.075 7.804 1.00 91.88 112 GLU A N 1
ATOM 888 C CA . GLU A 1 112 ? 7.213 -12.798 8.378 1.00 91.88 112 GLU A CA 1
ATOM 889 C C . GLU A 1 112 ? 5.961 -12.649 7.488 1.00 91.88 112 GLU A C 1
ATOM 891 O O . GLU A 1 112 ? 5.137 -11.754 7.691 1.00 91.88 112 GLU A O 1
ATOM 896 N N . PRO A 1 113 ? 5.744 -13.559 6.524 1.00 91.00 113 PRO A N 1
ATOM 897 C CA . PRO A 1 113 ? 4.623 -13.474 5.581 1.00 91.00 113 PRO A CA 1
ATOM 898 C C . PRO A 1 113 ? 3.225 -13.441 6.218 1.00 91.00 113 PRO A C 1
ATOM 900 O O . PRO A 1 113 ? 2.256 -13.006 5.590 1.00 91.00 113 PRO A O 1
ATOM 903 N N . ASP A 1 114 ? 3.105 -13.895 7.467 1.00 90.56 114 ASP A N 1
ATOM 904 C CA . ASP A 1 114 ? 1.860 -13.873 8.233 1.00 90.56 114 ASP A CA 1
ATOM 905 C C . ASP A 1 114 ? 1.694 -12.648 9.132 1.00 90.56 114 ASP A C 1
ATOM 907 O O . ASP A 1 114 ? 0.642 -12.497 9.749 1.00 90.56 114 ASP A O 1
ATOM 911 N N . TYR A 1 115 ? 2.665 -11.733 9.176 1.00 95.00 115 TYR A N 1
ATOM 912 C CA . TYR A 1 115 ? 2.588 -10.494 9.954 1.00 95.00 115 TYR A CA 1
ATOM 913 C C . TYR A 1 115 ? 2.329 -10.744 11.455 1.00 95.00 115 TYR A C 1
ATOM 915 O O . TYR A 1 115 ? 1.477 -10.090 12.063 1.00 95.00 115 TYR A O 1
ATOM 923 N N . ILE A 1 116 ? 3.021 -11.718 12.060 1.00 94.62 116 ILE A N 1
ATOM 924 C CA . ILE A 1 116 ? 2.788 -12.169 13.445 1.00 94.62 116 ILE A CA 1
ATOM 925 C C . ILE A 1 116 ? 2.956 -11.014 14.433 1.00 94.62 116 ILE A C 1
ATOM 927 O O . ILE A 1 116 ? 2.122 -10.847 15.325 1.00 94.62 116 ILE A O 1
ATOM 931 N N . TRP A 1 117 ? 3.980 -10.176 14.259 1.00 95.31 117 TRP A N 1
ATOM 932 C CA . TRP A 1 117 ? 4.139 -8.997 15.109 1.00 95.31 117 TRP A CA 1
ATOM 933 C C . TRP A 1 117 ? 2.944 -8.047 15.007 1.00 95.31 117 TRP A C 1
ATOM 935 O O . TRP A 1 117 ? 2.434 -7.594 16.032 1.00 95.31 117 TRP A O 1
ATOM 945 N N . LEU A 1 118 ? 2.468 -7.760 13.793 1.00 97.25 118 LEU A N 1
ATOM 946 C CA . LEU A 1 118 ? 1.321 -6.874 13.616 1.00 97.25 118 LEU A CA 1
ATOM 947 C C . LEU A 1 118 ? 0.053 -7.475 14.225 1.00 97.25 118 LEU A C 1
ATOM 949 O O . LEU A 1 118 ? -0.698 -6.729 14.845 1.00 97.25 118 LEU A O 1
ATOM 953 N N . GLN A 1 119 ? -0.155 -8.794 14.117 1.00 97.00 119 GLN A N 1
ATOM 954 C CA . GLN A 1 119 ? -1.248 -9.497 14.801 1.00 97.00 119 GLN A CA 1
ATOM 955 C C . GLN A 1 119 ? -1.169 -9.312 16.325 1.00 97.00 119 GLN A C 1
ATOM 957 O O . GLN A 1 119 ? -2.168 -8.973 16.954 1.00 97.00 119 GLN A O 1
ATOM 962 N N . ALA A 1 120 ? 0.017 -9.486 16.915 1.00 96.56 120 ALA A N 1
ATOM 963 C CA . ALA A 1 120 ? 0.227 -9.290 18.349 1.00 96.56 120 ALA A CA 1
ATOM 964 C C . ALA A 1 120 ? 0.037 -7.825 18.777 1.00 96.56 120 ALA A C 1
ATOM 966 O O . ALA A 1 120 ? -0.464 -7.557 19.867 1.00 96.56 120 ALA A O 1
ATOM 967 N N . LEU A 1 121 ? 0.419 -6.872 17.922 1.00 96.50 121 LEU A N 1
ATOM 968 C CA . LEU A 1 121 ? 0.241 -5.449 18.182 1.00 96.50 121 LEU A CA 1
ATOM 969 C C . LEU A 1 121 ? -1.242 -5.065 18.194 1.00 96.50 121 LEU A C 1
ATOM 971 O O . LEU A 1 121 ? -1.679 -4.403 19.129 1.00 96.50 121 LEU A O 1
ATOM 975 N N . VAL A 1 122 ? -2.023 -5.490 17.195 1.00 97.19 122 VAL A N 1
ATOM 976 C CA . VAL A 1 122 ? -3.455 -5.146 17.126 1.00 97.19 122 VAL A CA 1
ATOM 977 C C . VAL A 1 122 ? -4.307 -5.882 18.155 1.00 97.19 122 VAL A C 1
ATOM 979 O O . VAL A 1 122 ? -5.346 -5.367 18.528 1.00 97.19 122 VAL A O 1
ATOM 982 N N . ALA A 1 123 ? -3.853 -7.027 18.672 1.00 96.69 123 ALA A N 1
ATOM 983 C CA . ALA A 1 123 ? -4.545 -7.742 19.745 1.00 96.69 123 ALA A CA 1
ATOM 984 C C . ALA A 1 123 ? -4.548 -6.988 21.092 1.00 96.69 123 ALA A C 1
ATOM 986 O O . ALA A 1 123 ? -5.246 -7.387 22.027 1.00 96.69 123 ALA A O 1
ATOM 987 N N . GLN A 1 124 ? -3.754 -5.921 21.227 1.00 96.12 124 GLN A N 1
ATOM 988 C CA . GLN A 1 124 ? -3.736 -5.094 22.428 1.00 96.12 124 GLN A CA 1
ATOM 989 C C . GLN A 1 124 ? -4.987 -4.198 22.483 1.00 96.12 124 GLN A C 1
ATOM 991 O O . GLN A 1 124 ? -5.271 -3.512 21.503 1.00 96.12 124 GLN A O 1
ATOM 996 N N . PRO A 1 125 ? -5.687 -4.091 23.631 1.00 95.12 125 PRO A N 1
ATOM 997 C CA . PRO A 1 125 ? -6.938 -3.326 23.733 1.00 95.12 125 PRO A CA 1
ATOM 998 C C . PRO A 1 125 ? -6.838 -1.845 23.338 1.00 95.12 125 PRO A C 1
ATOM 1000 O O . PRO A 1 125 ? -7.813 -1.260 22.869 1.00 95.12 125 PRO A O 1
ATOM 1003 N N . ALA A 1 126 ? -5.663 -1.240 23.529 1.00 96.69 126 ALA A N 1
ATOM 1004 C CA . ALA A 1 126 ? -5.400 0.159 23.204 1.00 96.69 126 ALA A CA 1
ATOM 1005 C C . ALA A 1 126 ? -5.114 0.396 21.709 1.00 96.69 126 ALA A C 1
ATOM 1007 O O . ALA A 1 126 ? -5.011 1.542 21.267 1.00 96.69 126 ALA A O 1
ATOM 1008 N N . VAL A 1 127 ? -4.968 -0.664 20.908 1.00 97.62 127 VAL A N 1
ATOM 1009 C CA . VAL A 1 127 ? -4.627 -0.569 19.488 1.00 97.62 127 VAL A CA 1
ATOM 1010 C C . VAL A 1 127 ? -5.885 -0.703 18.640 1.00 97.62 127 VAL A C 1
ATOM 1012 O O . VAL A 1 127 ? -6.778 -1.498 18.894 1.00 97.62 127 VAL A O 1
ATOM 1015 N N . THR A 1 128 ? -5.998 0.131 17.612 1.00 97.56 128 THR A N 1
ATOM 1016 C CA . THR A 1 128 ? -7.112 0.101 16.665 1.00 97.56 128 THR A CA 1
ATOM 1017 C C . THR A 1 128 ? -6.599 0.270 15.246 1.00 97.56 128 THR A C 1
ATOM 1019 O O . THR A 1 128 ? -5.896 1.236 14.925 1.00 97.56 128 THR A O 1
ATOM 1022 N N . ILE A 1 129 ? -7.042 -0.604 14.342 1.00 98.44 129 ILE A N 1
ATOM 1023 C CA . ILE A 1 129 ? -6.786 -0.448 12.911 1.00 98.44 129 ILE A CA 1
ATOM 1024 C C . ILE A 1 129 ? -7.615 0.734 12.375 1.00 98.44 129 ILE A C 1
ATOM 1026 O O . ILE A 1 129 ? -8.851 0.739 12.358 1.00 98.44 129 ILE A O 1
ATOM 1030 N N . ARG A 1 130 ? -6.925 1.787 11.925 1.00 98.06 130 ARG A N 1
ATOM 1031 C CA . ARG A 1 130 ? -7.516 2.980 11.296 1.00 98.06 130 ARG A CA 1
ATOM 1032 C C . ARG A 1 130 ? -7.684 2.830 9.797 1.00 98.06 130 ARG A C 1
ATOM 1034 O O . ARG A 1 130 ? -8.629 3.383 9.235 1.00 98.06 130 ARG A O 1
ATOM 1041 N N . ARG A 1 131 ? -6.773 2.109 9.150 1.00 98.12 131 ARG A N 1
ATOM 1042 C CA . ARG A 1 131 ? -6.862 1.763 7.733 1.00 98.12 131 ARG A CA 1
ATOM 1043 C C . ARG A 1 131 ? -6.080 0.493 7.452 1.00 98.12 131 ARG A C 1
ATOM 1045 O O . ARG A 1 131 ? -4.972 0.358 7.957 1.00 98.12 131 ARG A O 1
ATOM 1052 N N . ILE A 1 132 ? -6.625 -0.362 6.603 1.00 98.69 132 ILE A N 1
ATOM 1053 C CA . ILE A 1 132 ? -5.904 -1.475 5.992 1.00 98.69 132 ILE A CA 1
ATOM 1054 C C . ILE A 1 132 ? -6.293 -1.549 4.516 1.00 98.69 132 ILE A C 1
ATOM 1056 O O . ILE A 1 132 ? -7.479 -1.475 4.184 1.00 98.69 132 ILE A O 1
ATOM 1060 N N . ASP A 1 133 ? -5.303 -1.661 3.638 1.00 98.69 133 ASP A N 1
ATOM 1061 C CA . ASP A 1 133 ? -5.528 -1.896 2.215 1.00 98.69 133 ASP A CA 1
ATOM 1062 C C . ASP A 1 133 ? -5.078 -3.323 1.910 1.00 98.69 133 ASP A C 1
ATOM 1064 O O . ASP A 1 133 ? -3.912 -3.666 2.081 1.00 98.69 133 ASP A O 1
ATOM 1068 N N . LEU A 1 134 ? -6.028 -4.162 1.507 1.00 98.56 134 LEU A N 1
ATOM 1069 C CA . LEU A 1 134 ? -5.800 -5.557 1.148 1.00 98.56 134 LEU A CA 1
ATOM 1070 C C . LEU A 1 134 ? -5.730 -5.666 -0.369 1.00 98.56 134 LEU A C 1
ATOM 1072 O O . LEU A 1 134 ? -6.651 -5.210 -1.051 1.00 98.56 134 LEU A O 1
ATOM 1076 N N . ALA A 1 135 ? -4.674 -6.269 -0.897 1.00 98.12 135 ALA A N 1
ATOM 1077 C CA . ALA A 1 135 ? -4.423 -6.332 -2.328 1.00 98.12 135 ALA A CA 1
ATOM 1078 C C . ALA A 1 135 ? -4.279 -7.770 -2.824 1.00 98.12 135 ALA A C 1
ATOM 1080 O O . ALA A 1 135 ? -3.758 -8.628 -2.120 1.00 98.12 135 ALA A O 1
ATOM 1081 N N . LEU A 1 136 ? -4.735 -8.009 -4.052 1.00 97.19 136 LEU A N 1
ATOM 1082 C CA . LEU A 1 136 ? -4.510 -9.232 -4.815 1.00 97.19 136 LEU A CA 1
ATOM 1083 C C . LEU A 1 136 ? -4.044 -8.856 -6.219 1.00 97.19 136 LEU A C 1
ATOM 1085 O O . LEU A 1 136 ? -4.662 -8.008 -6.873 1.00 97.19 136 LEU A O 1
ATOM 1089 N N . ASP A 1 137 ? -2.989 -9.516 -6.677 1.00 95.75 137 ASP A N 1
ATOM 1090 C CA . ASP A 1 137 ? -2.480 -9.399 -8.038 1.00 95.75 137 ASP A CA 1
ATOM 1091 C C . ASP A 1 137 ? -3.039 -10.534 -8.915 1.00 95.75 137 ASP A C 1
ATOM 1093 O O . ASP A 1 137 ? -2.887 -11.716 -8.618 1.00 95.75 137 ASP A O 1
ATOM 1097 N N . ASP A 1 138 ? -3.742 -10.160 -9.985 1.00 94.81 138 ASP A N 1
ATOM 1098 C CA . ASP A 1 138 ? -4.296 -11.047 -11.011 1.00 94.81 138 ASP A CA 1
ATOM 1099 C C . ASP A 1 138 ? -3.477 -10.895 -12.297 1.00 94.81 138 ASP A C 1
ATOM 1101 O O . ASP A 1 138 ? -3.712 -9.993 -13.105 1.00 94.81 138 ASP A O 1
ATOM 1105 N N . GLU A 1 139 ? -2.505 -11.785 -12.483 1.00 90.88 139 GLU A N 1
ATOM 1106 C CA . GLU A 1 139 ? -1.628 -11.815 -13.665 1.00 90.88 139 GLU A CA 1
ATOM 1107 C C . GLU A 1 139 ? -2.250 -12.542 -14.858 1.00 90.88 139 GLU A C 1
ATOM 1109 O O . GLU A 1 139 ? -1.847 -12.341 -16.000 1.00 90.88 139 GLU A O 1
ATOM 1114 N N . SER A 1 140 ? -3.296 -13.329 -14.603 1.00 89.00 140 SER A N 1
ATOM 1115 C CA . SER A 1 140 ? -4.069 -14.014 -15.640 1.00 89.00 140 SER A CA 1
ATOM 1116 C C . SER A 1 140 ? -5.047 -13.084 -16.368 1.00 89.00 140 SER A C 1
ATOM 1118 O O . SER A 1 140 ? -5.568 -13.419 -17.433 1.00 89.00 140 SER A O 1
ATOM 1120 N N . GLY A 1 141 ? -5.344 -11.918 -15.785 1.00 88.75 141 GLY A N 1
ATOM 1121 C CA . GLY A 1 141 ? -6.353 -10.991 -16.284 1.00 88.75 141 GLY A CA 1
ATOM 1122 C C . GLY A 1 141 ? -7.775 -11.560 -16.224 1.00 88.75 141 GLY A C 1
ATOM 1123 O O . GLY A 1 141 ? -8.628 -11.188 -17.040 1.00 88.75 141 GLY A O 1
ATOM 1124 N N . LEU A 1 142 ? -8.057 -12.452 -15.273 1.00 92.75 142 LEU A N 1
ATOM 1125 C CA . LEU A 1 142 ? -9.364 -13.079 -15.065 1.00 92.75 142 LEU A CA 1
ATOM 1126 C C . LEU A 1 142 ? -10.464 -12.058 -14.718 1.00 92.75 142 LEU A C 1
ATOM 1128 O O . LEU A 1 142 ? -11.652 -12.285 -15.024 1.00 92.75 142 LEU A O 1
ATOM 1132 N N . TYR A 1 143 ? -10.100 -10.942 -14.080 1.00 95.62 143 TYR A N 1
ATOM 1133 C CA . TYR A 1 143 ? -11.022 -9.888 -13.661 1.00 95.62 143 TYR A CA 1
ATOM 1134 C C . TYR A 1 143 ? -10.593 -8.478 -14.101 1.00 95.62 143 TYR A C 1
ATOM 1136 O O . TYR A 1 143 ? -10.536 -7.528 -13.324 1.00 95.62 143 TYR A O 1
ATOM 1144 N N . GLN A 1 144 ? -10.376 -8.327 -15.408 1.00 96.69 144 GLN A N 1
ATOM 1145 C CA . GLN A 1 144 ? -10.084 -7.047 -16.062 1.00 96.69 144 GLN A CA 1
ATOM 1146 C C . GLN A 1 144 ? -11.208 -5.997 -15.965 1.00 96.69 144 GLN A C 1
ATOM 1148 O O . GLN A 1 144 ? -12.360 -6.272 -15.608 1.00 96.69 144 GLN A O 1
ATOM 1153 N N . ILE A 1 145 ? -10.858 -4.763 -16.340 1.00 97.69 145 ILE A N 1
ATOM 1154 C CA . ILE A 1 145 ? -11.689 -3.550 -16.265 1.00 97.69 145 ILE A CA 1
ATOM 1155 C C . ILE A 1 145 ? -13.072 -3.733 -16.901 1.00 97.69 145 ILE A C 1
ATOM 1157 O O . ILE A 1 145 ? -14.072 -3.313 -16.325 1.00 97.69 145 ILE A O 1
ATOM 1161 N N . GLU A 1 146 ? -13.157 -4.394 -18.051 1.00 97.19 146 GLU A N 1
ATOM 1162 C CA . GLU A 1 146 ? -14.407 -4.665 -18.766 1.00 97.19 146 GLU A CA 1
ATOM 1163 C C . GLU A 1 146 ? -15.365 -5.504 -17.912 1.00 97.19 146 GLU A C 1
ATOM 1165 O O . GLU A 1 146 ? -16.573 -5.252 -17.860 1.00 97.19 146 GLU A O 1
ATOM 1170 N N . LYS A 1 147 ? -14.824 -6.496 -17.200 1.00 97.62 147 LYS A N 1
ATOM 1171 C CA . LYS A 1 147 ? -15.599 -7.382 -16.331 1.00 97.62 147 LYS A CA 1
ATOM 1172 C C . LYS A 1 147 ? -16.027 -6.667 -15.056 1.00 97.62 147 LYS A C 1
ATOM 1174 O O . LYS A 1 147 ? -17.167 -6.849 -14.635 1.00 97.62 147 LYS A O 1
ATOM 1179 N N . ILE A 1 148 ? -15.173 -5.799 -14.513 1.00 98.06 148 ILE A N 1
ATOM 1180 C CA . ILE A 1 148 ? -15.509 -4.898 -13.403 1.00 98.06 148 ILE A CA 1
ATOM 1181 C C . ILE A 1 148 ? -16.637 -3.941 -13.806 1.00 98.06 148 ILE A C 1
ATOM 1183 O O . ILE A 1 148 ? -17.609 -3.787 -13.069 1.00 98.06 148 ILE A O 1
ATOM 1187 N N . ASP A 1 149 ? -16.559 -3.331 -14.991 1.00 98.38 149 ASP A N 1
ATOM 1188 C CA . ASP A 1 149 ? -17.581 -2.416 -15.502 1.00 98.38 149 ASP A CA 1
ATOM 1189 C C . ASP A 1 149 ? -18.928 -3.140 -15.702 1.00 98.38 149 ASP A C 1
ATOM 1191 O O . ASP A 1 149 ? -19.979 -2.632 -15.287 1.00 98.38 149 ASP A O 1
ATOM 1195 N N . LYS A 1 150 ? -18.894 -4.369 -16.234 1.00 98.38 150 LYS A N 1
ATOM 1196 C CA . LYS A 1 150 ? -20.065 -5.248 -16.373 1.00 98.38 150 LYS A CA 1
ATOM 1197 C C . LYS A 1 150 ? -20.658 -5.636 -15.018 1.00 98.38 150 LYS A C 1
ATOM 1199 O O . LYS A 1 150 ? -21.867 -5.510 -14.821 1.00 98.38 150 LYS A O 1
ATOM 1204 N N . ASP A 1 151 ? -19.843 -6.078 -14.070 1.00 98.06 151 ASP A N 1
ATOM 1205 C CA . ASP A 1 151 ? -20.299 -6.471 -12.735 1.00 98.06 151 ASP A CA 1
ATOM 1206 C C . ASP A 1 151 ? -20.837 -5.283 -11.938 1.00 98.06 151 ASP A C 1
ATOM 1208 O O . ASP A 1 151 ? -21.858 -5.414 -11.257 1.00 98.06 151 ASP A O 1
ATOM 1212 N N . TYR A 1 152 ? -20.229 -4.105 -12.097 1.00 98.25 152 TYR A N 1
ATOM 1213 C CA . TYR A 1 152 ? -20.793 -2.865 -11.594 1.00 98.25 152 TYR A CA 1
ATOM 1214 C C . TYR A 1 152 ? -22.177 -2.645 -12.181 1.00 98.25 152 TYR A C 1
ATOM 1216 O O . TYR A 1 152 ? -23.123 -2.564 -11.405 1.00 98.25 152 TYR A O 1
ATOM 1224 N N . SER A 1 153 ? -22.351 -2.617 -13.509 1.00 97.81 153 SER A N 1
ATOM 1225 C CA . SER A 1 153 ? -23.672 -2.398 -14.132 1.00 97.81 153 SER A CA 1
ATOM 1226 C C . SER A 1 153 ? -24.752 -3.341 -13.570 1.00 97.81 153 SER A C 1
ATOM 1228 O O . SER A 1 153 ? -25.824 -2.881 -13.184 1.00 97.81 153 SER A O 1
ATOM 1230 N N . ARG A 1 154 ? -24.394 -4.612 -13.340 1.00 97.38 154 ARG A N 1
ATOM 1231 C CA . ARG A 1 154 ? -25.242 -5.678 -12.774 1.00 97.38 154 ARG A CA 1
ATOM 1232 C C . ARG A 1 154 ? -25.438 -5.625 -11.252 1.00 97.38 154 ARG A C 1
ATOM 1234 O O . ARG A 1 154 ? -25.994 -6.558 -10.678 1.00 97.38 154 ARG A O 1
ATOM 1241 N N . GLY A 1 155 ? -24.942 -4.590 -10.578 1.00 97.12 155 GLY A N 1
ATOM 1242 C CA . GLY A 1 155 ? -25.099 -4.406 -9.135 1.00 97.12 155 GLY A CA 1
ATOM 1243 C C . GLY A 1 155 ? -24.324 -5.414 -8.281 1.00 97.12 155 GLY A C 1
ATOM 1244 O O . GLY A 1 155 ? -24.664 -5.618 -7.120 1.00 97.12 155 GLY A O 1
ATOM 1245 N N . ARG A 1 156 ? -23.275 -6.057 -8.814 1.00 97.19 156 ARG A N 1
ATOM 1246 C CA . ARG A 1 156 ? -22.464 -7.048 -8.073 1.00 97.19 156 ARG A CA 1
ATOM 1247 C C . ARG A 1 156 ? -21.588 -6.423 -6.982 1.00 97.19 156 ARG A C 1
ATOM 1249 O O . ARG A 1 156 ? -21.087 -7.140 -6.127 1.00 97.19 156 ARG A O 1
ATOM 1256 N N . PHE A 1 157 ? -21.424 -5.105 -6.993 1.00 96.94 157 PHE A N 1
ATOM 1257 C CA . PHE A 1 157 ? -20.758 -4.365 -5.919 1.00 96.94 157 PHE A CA 1
ATOM 1258 C C . PHE A 1 157 ? -21.735 -3.791 -4.886 1.00 96.94 157 PHE A C 1
ATOM 1260 O O . PHE A 1 157 ? -21.296 -3.188 -3.910 1.00 96.94 157 PHE A O 1
ATOM 1267 N N . ASN A 1 158 ? -23.046 -3.939 -5.096 1.00 94.94 158 ASN A N 1
ATOM 1268 C CA . ASN A 1 158 ? -24.038 -3.442 -4.151 1.00 94.94 158 ASN A CA 1
ATOM 1269 C C . ASN A 1 158 ? -23.987 -4.271 -2.863 1.00 94.94 158 ASN A C 1
ATOM 1271 O O . ASN A 1 158 ? -23.817 -5.492 -2.913 1.00 94.94 158 ASN A O 1
ATOM 1275 N N . ALA A 1 159 ? -24.176 -3.596 -1.731 1.00 88.25 159 ALA A N 1
ATOM 1276 C CA . ALA A 1 159 ? -24.529 -4.254 -0.482 1.00 88.25 159 ALA A CA 1
ATOM 1277 C C . ALA A 1 159 ? -25.952 -4.838 -0.571 1.00 88.25 159 ALA A C 1
ATOM 1279 O O . ALA A 1 159 ? -26.702 -4.521 -1.498 1.00 88.25 159 ALA A O 1
ATOM 1280 N N . GLU A 1 160 ? -26.306 -5.703 0.380 1.00 86.19 160 GLU A N 1
ATOM 1281 C CA . GLU A 1 160 ? -27.658 -6.274 0.482 1.00 86.19 160 GLU A CA 1
ATOM 1282 C C . GLU A 1 160 ? -28.714 -5.190 0.707 1.00 86.19 160 GLU A C 1
ATOM 1284 O O . GLU A 1 160 ? -29.796 -5.245 0.129 1.00 86.19 160 GLU A O 1
ATOM 1289 N N . SER A 1 161 ? -28.363 -4.165 1.483 1.00 85.31 161 SER A N 1
ATOM 1290 C CA . SER A 1 161 ? -29.196 -3.000 1.747 1.00 85.31 161 SER A CA 1
ATOM 1291 C C . SER A 1 161 ? -28.409 -1.696 1.563 1.00 85.31 161 SER A C 1
ATOM 1293 O O . SER A 1 161 ? -27.175 -1.673 1.518 1.00 85.31 161 SER A O 1
ATOM 1295 N N . GLY A 1 162 ? -29.133 -0.584 1.427 1.00 85.38 162 GLY A N 1
ATOM 1296 C CA . GLY A 1 162 ? -28.553 0.750 1.288 1.00 85.38 162 GLY A CA 1
ATOM 1297 C C . GLY A 1 162 ? -28.238 1.182 -0.147 1.00 85.38 162 GLY A C 1
ATOM 1298 O O . GLY A 1 162 ? -28.626 0.567 -1.142 1.00 85.38 162 GLY A O 1
ATOM 1299 N N . LYS A 1 163 ? -27.564 2.331 -0.256 1.00 89.19 163 LYS A N 1
ATOM 1300 C CA . LYS A 1 163 ? -27.313 2.995 -1.538 1.00 89.19 163 LYS A CA 1
ATOM 1301 C C . LYS A 1 163 ? -26.235 2.266 -2.336 1.00 89.19 163 LYS A C 1
ATOM 1303 O O . LYS A 1 163 ? -25.165 1.945 -1.823 1.00 89.19 163 LYS A O 1
ATOM 1308 N N . ARG A 1 164 ? -26.483 2.113 -3.638 1.00 94.19 164 ARG A N 1
ATOM 1309 C CA . ARG A 1 164 ? -25.489 1.644 -4.610 1.00 94.19 164 ARG A CA 1
ATOM 1310 C C . ARG A 1 164 ? -24.179 2.450 -4.494 1.00 94.19 164 ARG A C 1
ATOM 1312 O O . ARG A 1 164 ? -24.237 3.685 -4.526 1.00 94.19 164 ARG A O 1
ATOM 1319 N N . PRO A 1 165 ? -23.004 1.795 -4.396 1.00 95.56 165 PRO A N 1
ATOM 1320 C CA . PRO A 1 165 ? -21.731 2.503 -4.301 1.00 95.56 165 PRO A CA 1
ATOM 1321 C C . PRO A 1 165 ? -21.473 3.327 -5.564 1.00 95.56 165 PRO A C 1
ATOM 1323 O O . PRO A 1 165 ? -21.760 2.879 -6.673 1.00 95.56 165 PRO A O 1
ATOM 1326 N N . LYS A 1 166 ? -20.905 4.527 -5.404 1.00 95.94 166 LYS A N 1
ATOM 1327 C CA . LYS A 1 166 ? -20.465 5.350 -6.540 1.00 95.94 166 LYS A CA 1
ATOM 1328 C C . LYS A 1 166 ? -19.294 4.670 -7.258 1.00 95.94 166 LYS A C 1
ATOM 1330 O O . LYS A 1 166 ? -18.435 4.091 -6.594 1.00 95.94 166 LYS A O 1
ATOM 1335 N N . LYS A 1 167 ? -19.244 4.784 -8.587 1.00 97.69 167 LYS A N 1
ATOM 1336 C CA . LYS A 1 167 ? -18.084 4.401 -9.400 1.00 97.69 167 LYS A CA 1
ATOM 1337 C C . LYS A 1 167 ? -17.392 5.643 -9.944 1.00 97.69 167 LYS A C 1
ATOM 1339 O O . LYS A 1 167 ? -18.058 6.520 -10.483 1.00 97.69 167 LYS A O 1
ATOM 1344 N N . GLU A 1 168 ? -16.073 5.668 -9.837 1.00 98.25 168 GLU A N 1
ATOM 1345 C CA . GLU A 1 168 ? -15.198 6.665 -10.452 1.00 98.25 168 GLU A CA 1
ATOM 1346 C C . GLU A 1 168 ? -14.221 5.948 -11.392 1.00 98.25 168 GLU A C 1
ATOM 1348 O O . GLU A 1 168 ? -13.652 4.909 -11.044 1.00 98.25 168 GLU A O 1
ATOM 1353 N N . ASN A 1 169 ? -14.053 6.492 -12.596 1.00 98.12 169 ASN A N 1
ATOM 1354 C CA . ASN A 1 169 ? -13.202 5.933 -13.639 1.00 98.12 169 ASN A CA 1
ATOM 1355 C C . ASN A 1 169 ? -12.041 6.895 -13.887 1.00 98.12 169 ASN A C 1
ATOM 1357 O O . ASN A 1 169 ? -12.293 8.056 -14.194 1.00 98.12 169 ASN A O 1
ATOM 1361 N N . LEU A 1 170 ? -10.804 6.405 -13.827 1.00 97.81 170 LEU A N 1
ATOM 1362 C CA . LEU A 1 170 ? -9.609 7.173 -14.186 1.00 97.81 170 LEU A CA 1
ATOM 1363 C C . LEU A 1 170 ? -8.785 6.439 -15.250 1.00 97.81 170 LEU A C 1
ATOM 1365 O O . LEU A 1 170 ? -8.878 5.213 -15.386 1.00 97.81 170 LEU A O 1
ATOM 1369 N N . GLY A 1 171 ? -7.952 7.200 -15.959 1.00 96.31 171 GLY A N 1
ATOM 1370 C CA . GLY A 1 171 ? -6.997 6.690 -16.940 1.00 96.31 171 GLY A CA 1
ATOM 1371 C C . GLY A 1 171 ? -7.615 6.281 -18.281 1.00 96.31 171 GLY A C 1
ATOM 1372 O O . GLY A 1 171 ? -8.823 6.388 -18.506 1.00 96.31 171 GLY A O 1
ATOM 1373 N N . ASN A 1 172 ? -6.764 5.800 -19.185 1.00 94.75 172 ASN A N 1
ATOM 1374 C CA . ASN A 1 172 ? -7.110 5.449 -20.563 1.00 94.75 172 ASN A CA 1
ATOM 1375 C C . ASN A 1 172 ? -6.543 4.068 -20.941 1.00 94.75 172 ASN A C 1
ATOM 1377 O O . ASN A 1 172 ? -5.791 3.455 -20.188 1.00 94.75 172 ASN A O 1
ATOM 1381 N N . LYS A 1 173 ? -6.925 3.536 -22.108 1.00 91.12 173 LYS A N 1
ATOM 1382 C CA . LYS A 1 173 ? -6.521 2.180 -22.526 1.00 91.12 173 LYS A CA 1
ATOM 1383 C C . LYS A 1 173 ? -5.008 2.018 -22.734 1.00 91.12 173 LYS A C 1
ATOM 1385 O O . LYS A 1 173 ? -4.544 0.879 -22.665 1.00 91.12 173 LYS A O 1
ATOM 1390 N N . VAL A 1 174 ? -4.281 3.106 -22.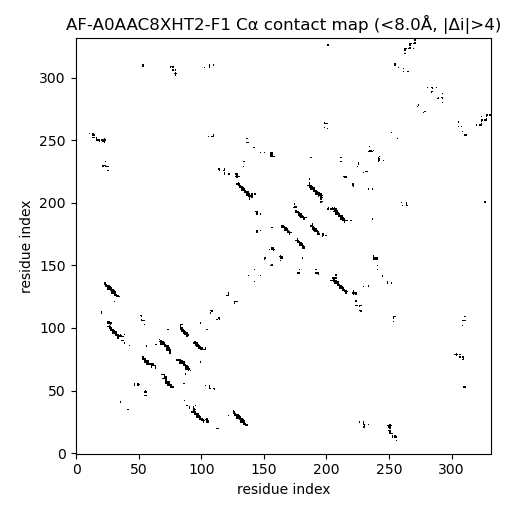990 1.00 89.62 174 VAL A N 1
ATOM 1391 C CA . VAL A 1 174 ? -2.844 3.106 -23.300 1.00 89.62 174 VAL A CA 1
ATOM 1392 C C . VAL A 1 174 ? -2.027 3.107 -22.011 1.00 89.62 174 VAL A C 1
ATOM 1394 O O . VAL A 1 174 ? -1.265 2.176 -21.770 1.00 89.62 174 VAL A O 1
ATOM 1397 N N . GLU A 1 175 ? -2.249 4.099 -21.151 1.00 89.88 175 GLU A N 1
ATOM 1398 C CA . GLU A 1 175 ? -1.495 4.303 -19.904 1.00 89.88 175 GLU A CA 1
ATOM 1399 C C . GLU A 1 175 ? -2.000 3.433 -18.745 1.00 89.88 175 GLU A C 1
ATOM 1401 O O . GLU A 1 175 ? -1.321 3.263 -17.737 1.00 89.88 175 GLU A O 1
ATOM 1406 N N . GLY A 1 176 ? -3.187 2.847 -18.897 1.00 95.19 176 GLY A N 1
ATOM 1407 C CA . GLY A 1 176 ? -3.832 2.027 -17.884 1.00 95.19 176 GLY A CA 1
ATOM 1408 C C . GLY A 1 176 ? -5.041 2.713 -17.266 1.00 95.19 176 GLY A C 1
ATOM 1409 O O . GLY A 1 176 ? -5.114 3.932 -17.104 1.00 95.19 176 GLY A O 1
ATOM 1410 N N . ARG A 1 177 ? -6.035 1.896 -16.932 1.00 97.88 177 ARG A N 1
ATOM 1411 C CA . ARG A 1 177 ? -7.314 2.321 -16.370 1.00 97.88 177 ARG A CA 1
ATOM 1412 C C . ARG A 1 177 ? -7.398 1.932 -14.908 1.00 97.88 177 ARG A C 1
ATOM 1414 O O . ARG A 1 177 ? -6.931 0.871 -14.507 1.00 97.88 177 ARG A O 1
ATOM 1421 N N . THR A 1 178 ? -8.083 2.771 -14.142 1.00 98.50 178 THR A N 1
ATOM 1422 C CA . THR A 1 178 ? -8.457 2.516 -12.751 1.00 98.50 178 THR A CA 1
ATOM 1423 C C . THR A 1 178 ? -9.969 2.657 -12.585 1.00 98.50 178 THR A C 1
ATOM 1425 O O . THR A 1 178 ? -10.612 3.510 -13.210 1.00 98.50 178 THR A O 1
ATOM 1428 N N . ARG A 1 179 ? -10.555 1.807 -11.743 1.00 98.38 179 ARG A N 1
ATOM 1429 C CA . ARG A 1 179 ? -11.947 1.873 -11.293 1.00 98.38 179 ARG A CA 1
ATOM 1430 C C . ARG A 1 179 ? -11.969 1.927 -9.779 1.00 98.38 179 ARG A C 1
ATOM 1432 O O . ARG A 1 179 ? -11.524 0.987 -9.125 1.00 98.38 179 ARG A O 1
ATOM 1439 N N . TYR A 1 180 ? -12.528 2.997 -9.235 1.00 98.62 180 TYR A N 1
ATOM 1440 C CA . TYR A 1 180 ? -12.858 3.067 -7.821 1.00 98.62 180 TYR A CA 1
ATOM 1441 C C . TYR A 1 180 ? -14.332 2.748 -7.620 1.00 98.62 180 TYR A C 1
ATOM 1443 O O . TYR A 1 180 ? -15.182 3.317 -8.303 1.00 98.62 180 TYR A O 1
ATOM 1451 N N . ILE A 1 181 ? -14.637 1.878 -6.659 1.00 98.31 181 ILE A N 1
ATOM 1452 C CA . ILE A 1 181 ? -16.002 1.512 -6.277 1.00 98.31 181 ILE A CA 1
ATOM 1453 C C . ILE A 1 181 ? -16.202 1.821 -4.794 1.00 98.31 181 ILE A C 1
ATOM 1455 O O . ILE A 1 181 ? -15.568 1.214 -3.935 1.00 98.31 181 ILE A O 1
ATOM 1459 N N . GLY A 1 182 ? -17.090 2.766 -4.493 1.00 96.06 182 GLY A N 1
ATOM 1460 C CA . GLY A 1 182 ? -17.281 3.327 -3.156 1.00 96.06 182 GLY A CA 1
ATOM 1461 C C . GLY A 1 182 ? -16.694 4.736 -3.022 1.00 96.06 182 GLY A C 1
ATOM 1462 O O . GLY A 1 182 ? -15.826 5.155 -3.792 1.00 96.06 182 GLY A O 1
ATOM 1463 N N . GLY A 1 183 ? -17.211 5.490 -2.051 1.00 92.62 183 GLY A N 1
ATOM 1464 C CA . GLY A 1 183 ? -16.765 6.859 -1.785 1.00 92.62 183 GLY A CA 1
ATOM 1465 C C . GLY A 1 183 ? -15.387 6.912 -1.107 1.00 92.62 183 GLY A C 1
ATOM 1466 O O . GLY A 1 183 ? -15.014 5.966 -0.416 1.00 92.62 183 GLY A O 1
ATOM 1467 N N . PRO A 1 184 ? -14.633 8.018 -1.245 1.00 90.00 184 PRO A N 1
ATOM 1468 C CA . PRO A 1 184 ? -13.305 8.171 -0.636 1.00 90.00 184 PRO A CA 1
ATOM 1469 C C . PRO A 1 184 ? -13.322 8.173 0.901 1.00 90.00 184 PRO A C 1
ATOM 1471 O O . PRO A 1 184 ? -12.310 7.842 1.516 1.00 90.00 184 PRO A O 1
ATOM 1474 N N . THR A 1 185 ? -14.456 8.532 1.505 1.00 89.69 185 THR A N 1
ATOM 1475 C CA . THR A 1 185 ? -14.685 8.562 2.959 1.00 89.69 185 THR A CA 1
ATOM 1476 C C . THR A 1 185 ? -15.485 7.361 3.466 1.00 89.69 185 THR A C 1
ATOM 1478 O O . THR A 1 185 ? -15.751 7.269 4.660 1.00 89.69 185 THR A O 1
ATOM 1481 N N . ALA A 1 186 ? -15.906 6.456 2.575 1.00 91.38 186 ALA A N 1
ATOM 1482 C CA . ALA A 1 186 ? -16.657 5.273 2.972 1.00 91.38 186 ALA A CA 1
ATOM 1483 C C . ALA A 1 186 ? -15.755 4.298 3.740 1.00 91.38 186 ALA A C 1
ATOM 1485 O O . ALA A 1 186 ? -14.559 4.217 3.454 1.00 91.38 186 ALA A O 1
ATOM 1486 N N . TYR A 1 187 ? -16.356 3.512 4.644 1.00 94.25 187 TYR A N 1
ATOM 1487 C CA . TYR A 1 187 ? -15.663 2.441 5.369 1.00 94.25 187 TYR A CA 1
ATOM 1488 C C . TYR A 1 187 ? -14.874 1.526 4.433 1.00 94.25 187 TYR A C 1
ATOM 1490 O O . TYR A 1 187 ? -13.752 1.148 4.730 1.00 94.25 187 TYR A O 1
ATOM 1498 N N . LYS A 1 188 ? -15.456 1.202 3.277 1.00 95.06 188 LYS A N 1
ATOM 1499 C CA . LYS A 1 188 ? -14.883 0.294 2.290 1.00 95.06 188 LYS A CA 1
ATOM 1500 C C . LYS A 1 188 ? -14.874 0.935 0.908 1.00 95.06 188 LYS A C 1
ATOM 1502 O O . LYS A 1 188 ? -15.904 1.443 0.452 1.00 95.06 188 LYS A O 1
ATOM 1507 N N . ARG A 1 189 ? -13.741 0.841 0.212 1.00 97.38 189 ARG A N 1
ATOM 1508 C CA . ARG A 1 189 ? -13.578 1.278 -1.181 1.00 97.38 189 ARG A CA 1
ATOM 1509 C C . ARG A 1 189 ? -12.734 0.274 -1.960 1.00 97.38 189 ARG A C 1
ATOM 1511 O O . ARG A 1 189 ? -11.630 -0.052 -1.545 1.00 97.38 189 ARG A O 1
ATOM 1518 N N . GLY A 1 190 ? -13.242 -0.192 -3.095 1.00 98.44 190 GLY A N 1
ATOM 1519 C CA . GLY A 1 190 ? -12.467 -0.990 -4.044 1.00 98.44 190 GLY A CA 1
ATOM 1520 C C . GLY A 1 190 ? -11.684 -0.090 -4.994 1.00 98.44 190 GLY A C 1
ATOM 1521 O O . GLY A 1 190 ? -12.219 0.930 -5.438 1.00 98.44 190 GLY A O 1
ATOM 1522 N N . ARG A 1 191 ? -10.453 -0.470 -5.329 1.00 98.50 191 ARG A N 1
ATOM 1523 C CA . ARG A 1 191 ? -9.640 0.121 -6.393 1.00 98.50 191 ARG A CA 1
ATOM 1524 C C . ARG A 1 191 ? -9.123 -1.005 -7.277 1.00 98.50 191 ARG A C 1
ATOM 1526 O O . ARG A 1 191 ? -8.388 -1.873 -6.830 1.00 98.50 191 ARG A O 1
ATOM 1533 N N . PHE A 1 192 ? -9.502 -0.980 -8.544 1.00 98.44 192 PHE A N 1
ATOM 1534 C CA . PHE A 1 192 ? -9.152 -2.019 -9.504 1.00 98.44 192 PHE A CA 1
ATOM 1535 C C . PHE A 1 192 ? -8.452 -1.381 -10.692 1.00 98.44 192 PHE A C 1
ATOM 1537 O O . PHE A 1 192 ? -9.026 -0.482 -11.312 1.00 98.44 192 PHE A O 1
ATOM 1544 N N . TYR A 1 193 ? -7.228 -1.799 -10.999 1.00 98.12 193 TYR A N 1
ATOM 1545 C CA . TYR A 1 193 ? -6.434 -1.131 -12.025 1.00 98.12 193 TYR A CA 1
ATOM 1546 C C . TYR A 1 193 ? -5.469 -2.055 -12.754 1.00 98.12 193 TYR A C 1
ATOM 1548 O O . TYR A 1 193 ? -5.070 -3.101 -12.250 1.00 98.12 193 TYR A O 1
ATOM 1556 N N . GLU A 1 194 ? -5.104 -1.640 -13.963 1.00 97.50 194 GLU A N 1
ATOM 1557 C CA . GLU A 1 194 ? -4.147 -2.332 -14.828 1.00 97.50 194 GLU A CA 1
ATOM 1558 C C . GLU A 1 194 ? -2.709 -2.057 -14.335 1.00 97.50 194 GLU A C 1
ATOM 1560 O O . GLU A 1 194 ? -2.027 -1.171 -14.855 1.00 97.50 194 GLU A O 1
ATOM 1565 N N . LYS A 1 195 ? -2.258 -2.790 -13.306 1.00 95.19 195 LYS A N 1
ATOM 1566 C CA . LYS A 1 195 ? -0.944 -2.639 -12.649 1.00 95.19 195 LYS A CA 1
ATOM 1567 C C . LYS A 1 195 ? 0.220 -2.771 -13.633 1.00 95.19 195 LYS A C 1
ATOM 1569 O O . LYS A 1 195 ? 1.107 -1.923 -13.629 1.00 95.19 195 LYS A O 1
ATOM 1574 N N . GLY A 1 196 ? 0.167 -3.733 -14.556 1.00 93.44 196 GLY A N 1
ATOM 1575 C CA . GLY A 1 196 ? 1.195 -3.877 -15.595 1.00 93.44 196 GLY A CA 1
ATOM 1576 C C . GLY A 1 196 ? 1.323 -2.637 -16.492 1.00 93.44 196 GLY A C 1
ATOM 1577 O O . GLY A 1 196 ? 2.426 -2.240 -16.856 1.00 93.44 196 GLY A O 1
ATOM 1578 N N . LYS A 1 197 ? 0.209 -1.952 -16.796 1.00 93.50 197 LYS A N 1
ATOM 1579 C CA . LYS A 1 197 ? 0.237 -0.685 -17.551 1.00 93.50 197 LYS A CA 1
ATOM 1580 C C . LYS A 1 197 ? 0.715 0.488 -16.700 1.00 93.50 197 LYS A C 1
ATOM 1582 O O . LYS A 1 197 ? 1.489 1.295 -17.203 1.00 93.50 197 LYS A O 1
ATOM 1587 N N . GLN A 1 198 ? 0.326 0.541 -15.423 1.00 93.25 198 GLN A N 1
ATOM 1588 C CA . GLN A 1 198 ? 0.824 1.544 -14.475 1.00 93.25 198 GLN A CA 1
ATOM 1589 C C . GLN A 1 198 ? 2.359 1.519 -14.391 1.00 93.25 198 GLN A C 1
ATOM 1591 O O . GLN A 1 198 ? 2.991 2.572 -14.387 1.00 93.25 198 GLN A O 1
ATOM 1596 N N . LEU A 1 199 ? 2.943 0.319 -14.365 1.00 89.88 199 LEU A N 1
ATOM 1597 C CA . LEU A 1 199 ? 4.390 0.099 -14.367 1.00 89.88 199 LEU A CA 1
ATOM 1598 C C . LEU A 1 199 ? 5.009 0.157 -15.774 1.00 89.88 199 LEU A C 1
ATOM 1600 O O . LEU A 1 199 ? 6.195 -0.078 -15.940 1.00 89.88 199 LEU A O 1
ATOM 1604 N N . LYS A 1 200 ? 4.224 0.420 -16.826 1.00 88.62 200 LYS A N 1
ATOM 1605 C CA . LYS A 1 200 ? 4.688 0.400 -18.225 1.00 88.62 200 LYS A CA 1
ATOM 1606 C C . LYS A 1 200 ? 5.39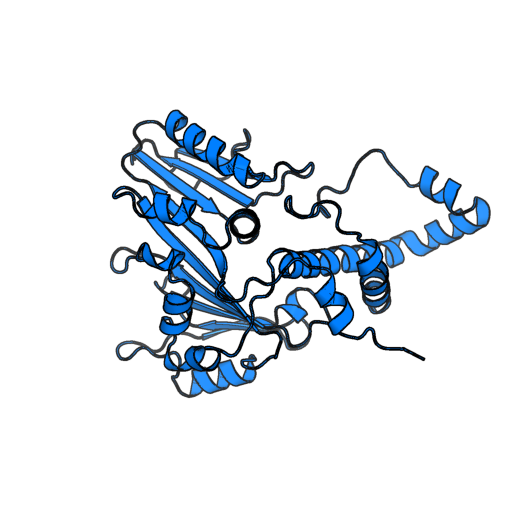4 -0.912 -18.624 1.00 88.62 200 LYS A C 1
ATOM 1608 O O . LYS A 1 200 ? 6.148 -0.935 -19.591 1.00 88.62 200 LYS A O 1
ATOM 1613 N N . LEU A 1 201 ? 5.094 -2.019 -17.943 1.00 85.00 201 LEU A N 1
ATOM 1614 C CA . LEU A 1 201 ? 5.645 -3.341 -18.232 1.00 85.00 201 LEU A CA 1
ATOM 1615 C C . LEU A 1 201 ? 4.783 -4.020 -19.299 1.00 85.00 201 LEU A C 1
ATOM 1617 O O . LEU A 1 201 ? 3.664 -4.464 -19.034 1.00 85.00 201 LEU A O 1
ATOM 1621 N N . THR A 1 202 ? 5.276 -4.071 -20.534 1.00 80.00 202 THR A N 1
ATOM 1622 C CA . THR A 1 202 ? 4.581 -4.716 -21.662 1.00 80.00 202 THR A CA 1
ATOM 1623 C C . THR A 1 202 ? 4.503 -6.234 -21.514 1.00 80.00 202 THR A C 1
ATOM 1625 O O . THR A 1 202 ? 3.445 -6.794 -21.793 1.00 80.00 202 THR A O 1
ATOM 1628 N N . HIS A 1 203 ? 5.561 -6.876 -21.008 1.00 80.12 203 HIS A N 1
ATOM 1629 C CA . HIS A 1 203 ? 5.638 -8.332 -20.825 1.00 80.12 203 HIS A CA 1
ATOM 1630 C C . HIS A 1 203 ? 4.775 -8.859 -19.665 1.00 80.12 203 HIS A C 1
ATOM 1632 O O . HIS A 1 203 ? 4.305 -9.985 -19.726 1.00 80.12 203 HIS A O 1
ATOM 1638 N N . CYS A 1 204 ? 4.484 -8.044 -18.644 1.00 79.00 204 CYS A N 1
ATOM 1639 C CA . CYS A 1 204 ? 3.607 -8.432 -17.528 1.00 79.00 204 CYS A CA 1
ATOM 1640 C C . CYS A 1 204 ? 2.113 -8.196 -17.822 1.00 79.00 204 CYS A C 1
ATOM 1642 O O . CYS A 1 204 ? 1.328 -7.945 -16.909 1.00 79.00 204 CYS A O 1
ATOM 1644 N N . ARG A 1 205 ? 1.676 -8.158 -19.084 1.00 83.75 205 ARG A N 1
ATOM 1645 C CA . ARG A 1 205 ? 0.251 -7.977 -19.416 1.00 83.75 205 ARG A CA 1
ATOM 1646 C C . ARG A 1 205 ? -0.401 -9.356 -19.581 1.00 83.75 205 ARG A C 1
ATOM 1648 O O . ARG A 1 205 ? 0.157 -10.155 -20.323 1.00 83.75 205 ARG A O 1
ATOM 1655 N N . PRO A 1 206 ? -1.584 -9.620 -18.986 1.00 88.31 206 PRO A N 1
ATOM 1656 C CA . PRO A 1 206 ? -2.536 -8.673 -18.386 1.00 88.31 206 PRO A CA 1
ATOM 1657 C C . PRO A 1 206 ? -2.526 -8.613 -16.836 1.00 88.31 206 PRO A C 1
ATOM 1659 O O . PRO A 1 206 ? -3.482 -9.041 -16.196 1.00 88.31 206 PRO A O 1
ATOM 1662 N N . TRP A 1 207 ? -1.522 -7.987 -16.213 1.00 94.12 207 TRP A N 1
ATOM 1663 C CA . TRP A 1 207 ? -1.500 -7.792 -14.755 1.00 94.12 207 TRP A CA 1
ATOM 1664 C C . TRP A 1 207 ? -2.484 -6.719 -14.258 1.00 94.12 207 TRP A C 1
ATOM 1666 O O . TRP A 1 207 ? -2.317 -5.513 -14.493 1.00 94.12 207 TRP A O 1
ATOM 1676 N N . MET A 1 208 ? -3.493 -7.176 -13.517 1.00 96.44 208 MET A N 1
ATOM 1677 C CA . MET A 1 208 ? -4.441 -6.383 -12.738 1.00 96.44 208 MET A CA 1
ATOM 1678 C C . MET A 1 208 ? -4.075 -6.402 -11.249 1.00 96.44 208 MET A C 1
ATOM 1680 O O . MET A 1 208 ? -3.791 -7.462 -10.708 1.00 96.44 208 MET A O 1
ATOM 1684 N N . ARG A 1 209 ? -4.180 -5.262 -10.553 1.00 97.56 209 ARG A N 1
ATOM 1685 C CA . ARG A 1 209 ? -4.218 -5.238 -9.083 1.00 97.56 209 ARG A CA 1
ATOM 1686 C C . ARG A 1 209 ? -5.617 -4.885 -8.602 1.00 97.56 209 ARG A C 1
ATOM 1688 O O . ARG A 1 209 ? -6.265 -3.949 -9.093 1.00 97.56 209 ARG A O 1
ATOM 1695 N N . HIS A 1 210 ? -6.091 -5.658 -7.640 1.00 98.12 210 HIS A N 1
ATOM 1696 C CA . HIS A 1 210 ? -7.363 -5.475 -6.971 1.00 98.12 210 HIS A CA 1
ATOM 1697 C C . HIS A 1 210 ? -7.090 -5.108 -5.517 1.00 98.12 210 HIS A C 1
ATOM 1699 O O . HIS A 1 210 ? -6.628 -5.941 -4.753 1.00 98.12 210 HIS A O 1
ATOM 1705 N N . GLU A 1 211 ? -7.379 -3.868 -5.139 1.00 98.38 211 GLU A N 1
ATOM 1706 C CA . GLU A 1 211 ? -7.214 -3.344 -3.784 1.00 98.38 211 GLU A CA 1
ATOM 1707 C C . GLU A 1 211 ? -8.591 -3.144 -3.131 1.00 98.38 211 GLU A C 1
ATOM 1709 O O . GLU A 1 211 ? -9.521 -2.586 -3.726 1.00 98.38 211 GLU A O 1
ATOM 1714 N N . VAL A 1 212 ? -8.718 -3.565 -1.877 1.00 98.44 212 VAL A N 1
ATOM 1715 C CA . VAL A 1 212 ? -9.833 -3.259 -0.983 1.00 98.44 212 VAL A CA 1
ATOM 1716 C C . VAL A 1 212 ? -9.285 -2.430 0.165 1.00 98.44 212 VAL A C 1
ATOM 1718 O O . VAL A 1 212 ? -8.591 -2.932 1.043 1.00 98.44 212 VAL A O 1
ATOM 1721 N N . ARG A 1 213 ? -9.651 -1.152 0.176 1.00 98.44 213 ARG A N 1
ATOM 1722 C CA . ARG A 1 213 ? -9.350 -0.223 1.258 1.00 98.44 213 ARG A CA 1
ATOM 1723 C C . ARG A 1 213 ? -10.449 -0.288 2.307 1.00 98.44 213 ARG A C 1
ATOM 1725 O O . ARG A 1 213 ? -11.602 0.016 1.984 1.00 98.44 213 ARG A O 1
ATOM 1732 N N . LEU A 1 214 ? -10.087 -0.597 3.544 1.00 98.25 214 LEU A N 1
ATOM 1733 C CA . LEU A 1 214 ? -10.936 -0.447 4.719 1.00 98.25 214 LEU A CA 1
ATOM 1734 C C . LEU A 1 214 ? -10.421 0.725 5.558 1.00 98.25 214 LEU A C 1
ATOM 1736 O O . LEU A 1 214 ? -9.224 0.827 5.811 1.00 98.25 214 LEU A O 1
ATOM 1740 N N . VAL A 1 215 ? -11.305 1.622 5.985 1.00 97.62 215 VAL A N 1
ATOM 1741 C CA . VAL A 1 215 ? -10.991 2.769 6.849 1.00 97.62 215 VAL A CA 1
ATOM 1742 C C . VAL A 1 215 ? -12.003 2.803 7.980 1.00 97.62 215 VAL A C 1
ATOM 1744 O O . VAL A 1 215 ? -13.196 2.969 7.723 1.00 97.62 215 VAL A O 1
ATOM 1747 N N . SER A 1 216 ? -11.546 2.678 9.226 1.00 95.69 216 SER A N 1
ATOM 1748 C CA . SER A 1 216 ? -12.469 2.740 10.356 1.00 95.69 216 SER A CA 1
ATOM 1749 C C . SER A 1 216 ? -12.997 4.157 10.556 1.00 95.69 216 SER A C 1
ATOM 1751 O O . SER A 1 216 ? -12.310 5.164 10.352 1.00 95.69 216 SER A O 1
ATOM 1753 N N . ASN A 1 217 ? -14.255 4.231 10.959 1.00 92.06 217 ASN A N 1
ATOM 1754 C CA . ASN A 1 217 ? -14.973 5.461 11.248 1.00 92.06 217 ASN A CA 1
ATOM 1755 C C . ASN A 1 217 ? -15.737 5.292 12.572 1.00 92.06 217 ASN A C 1
ATOM 1757 O O . ASN A 1 217 ? -15.556 4.289 13.260 1.00 92.06 217 ASN A O 1
ATOM 1761 N N . ASP A 1 218 ? -16.542 6.279 12.952 1.00 87.44 218 ASP A N 1
ATOM 1762 C CA . ASP A 1 218 ? -17.237 6.261 14.246 1.00 87.44 218 ASP A CA 1
ATOM 1763 C C . ASP A 1 218 ? -18.287 5.144 14.345 1.00 87.44 218 ASP A C 1
ATOM 1765 O O . ASP A 1 218 ? -18.594 4.678 15.438 1.00 87.44 218 ASP A O 1
ATOM 1769 N N . ARG A 1 219 ? -18.820 4.692 13.204 1.00 88.69 219 ARG A N 1
ATOM 1770 C CA . ARG A 1 219 ? -19.794 3.600 13.109 1.00 88.69 219 ARG A CA 1
ATOM 1771 C C . ARG A 1 219 ? -19.126 2.244 12.905 1.00 88.69 219 ARG A C 1
ATOM 1773 O O . ARG A 1 219 ? -19.498 1.280 13.561 1.00 88.69 219 ARG A O 1
ATOM 1780 N N . ASP A 1 220 ? -18.170 2.170 11.983 1.00 92.19 220 ASP A N 1
ATOM 1781 C CA . ASP A 1 220 ? -17.597 0.908 11.517 1.00 92.19 220 ASP A CA 1
ATOM 1782 C C . ASP A 1 220 ? -16.133 0.772 11.956 1.00 92.19 220 ASP A C 1
ATOM 1784 O O . ASP A 1 220 ? -15.262 1.551 11.546 1.00 92.19 220 ASP A O 1
ATOM 1788 N N . ARG A 1 221 ? -15.846 -0.257 12.760 1.00 94.88 221 ARG A N 1
ATOM 1789 C CA . ARG A 1 221 ? -14.478 -0.644 13.133 1.00 94.88 221 ARG A CA 1
ATOM 1790 C C . ARG A 1 221 ? -13.905 -1.659 12.143 1.00 94.88 221 ARG A C 1
ATOM 1792 O O . ARG A 1 221 ? -14.634 -2.360 11.444 1.00 94.88 221 ARG A O 1
ATOM 1799 N N . ILE A 1 222 ? -12.580 -1.701 12.046 1.00 97.62 222 ILE A N 1
ATOM 1800 C CA . ILE A 1 222 ? -11.871 -2.758 11.319 1.00 97.62 222 ILE A CA 1
ATOM 1801 C C . ILE A 1 222 ? -11.467 -3.791 12.372 1.00 97.62 222 ILE A C 1
ATOM 1803 O O . ILE A 1 222 ? -10.763 -3.396 13.299 1.00 97.62 222 ILE A O 1
ATOM 1807 N N . PRO A 1 223 ? -11.927 -5.045 12.266 1.00 96.25 223 PRO A N 1
ATOM 1808 C CA . PRO A 1 223 ? -11.563 -6.083 13.222 1.00 96.25 223 PRO A CA 1
ATOM 1809 C C . PRO A 1 223 ? -10.085 -6.473 13.125 1.00 96.25 223 PRO A C 1
ATOM 1811 O O . PRO A 1 223 ? -9.508 -6.456 12.033 1.00 96.25 223 PRO A O 1
ATOM 1814 N N . ASP A 1 224 ? -9.487 -6.850 14.251 1.00 95.69 224 ASP A N 1
ATOM 1815 C CA . ASP A 1 224 ? -8.057 -7.165 14.358 1.00 95.69 224 ASP A CA 1
ATOM 1816 C C . ASP A 1 224 ? -7.690 -8.416 13.548 1.00 95.69 224 ASP A C 1
ATOM 1818 O O . ASP A 1 224 ? -6.624 -8.498 12.927 1.00 95.69 224 ASP A O 1
ATOM 1822 N N . GLU A 1 225 ? -8.632 -9.358 13.434 1.00 94.75 225 GLU A N 1
ATOM 1823 C CA . GLU A 1 225 ? -8.504 -10.547 12.602 1.00 94.75 225 GLU A CA 1
ATOM 1824 C C . GLU A 1 225 ? -8.363 -10.233 11.103 1.00 94.75 225 GLU A C 1
ATOM 1826 O O . GLU A 1 225 ? -8.010 -11.131 10.342 1.00 94.75 225 GLU A O 1
ATOM 1831 N N . ALA A 1 226 ? -8.570 -8.986 10.654 1.00 95.62 226 ALA A N 1
A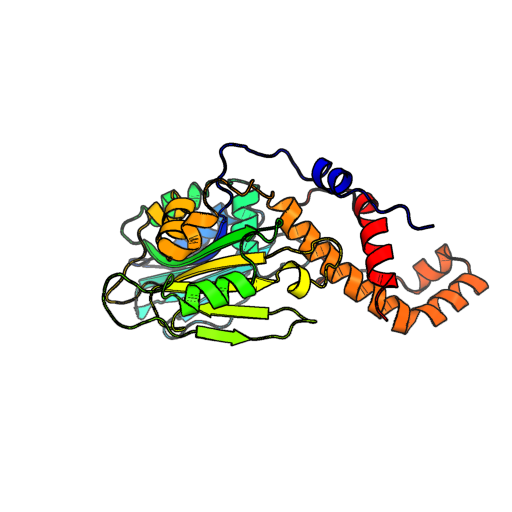TOM 1832 C CA . ALA A 1 226 ? -8.358 -8.591 9.261 1.00 95.62 226 ALA A CA 1
ATOM 1833 C C . ALA A 1 226 ? -6.896 -8.742 8.799 1.00 95.62 226 ALA A C 1
ATOM 1835 O O . ALA A 1 226 ? -6.660 -8.918 7.603 1.00 95.62 226 ALA A O 1
ATOM 1836 N N . ILE A 1 227 ? -5.924 -8.710 9.721 1.00 96.00 227 ILE A N 1
ATOM 1837 C CA . ILE A 1 227 ? -4.509 -8.983 9.412 1.00 96.00 227 ILE A CA 1
ATOM 1838 C C . ILE A 1 227 ? -4.305 -10.483 9.163 1.00 96.00 227 ILE A C 1
ATOM 1840 O O . ILE A 1 227 ? -3.761 -10.886 8.132 1.00 96.00 227 ILE A O 1
ATOM 1844 N N . ARG A 1 228 ? -4.799 -11.322 10.082 1.00 93.81 228 ARG A N 1
ATOM 1845 C CA . ARG A 1 228 ? -4.652 -12.784 10.019 1.00 93.81 228 ARG A CA 1
ATOM 1846 C C . ARG A 1 228 ? -5.478 -13.397 8.887 1.00 93.81 228 ARG A C 1
ATOM 1848 O O . ARG A 1 228 ? -4.966 -14.164 8.081 1.00 93.81 228 ARG A O 1
ATOM 1855 N N . ASN A 1 229 ? -6.750 -13.018 8.788 1.00 93.69 229 ASN A N 1
ATOM 1856 C CA . ASN A 1 229 ? -7.718 -13.492 7.798 1.00 93.69 229 ASN A CA 1
ATOM 1857 C C . ASN A 1 229 ? -7.865 -12.514 6.616 1.00 93.69 229 ASN A C 1
ATOM 1859 O O . ASN A 1 229 ? -8.964 -12.230 6.132 1.00 93.69 229 ASN A O 1
ATOM 1863 N N . ARG A 1 230 ? -6.741 -11.990 6.122 1.00 94.56 230 ARG A N 1
ATOM 1864 C CA . ARG A 1 230 ? -6.700 -11.021 5.016 1.00 94.56 230 ARG A CA 1
ATOM 1865 C C . ARG A 1 230 ? -7.497 -11.459 3.784 1.00 94.56 230 ARG A C 1
ATOM 1867 O O . ARG A 1 230 ? -8.285 -10.685 3.244 1.00 94.56 230 ARG A O 1
ATOM 1874 N N . ALA A 1 231 ? -7.378 -12.724 3.381 1.00 93.25 231 ALA A N 1
ATOM 1875 C CA . ALA A 1 231 ? -8.136 -13.263 2.254 1.00 93.25 231 ALA A CA 1
ATOM 1876 C C . ALA A 1 231 ? -9.656 -13.211 2.491 1.00 93.25 231 ALA A C 1
ATOM 1878 O O . ALA A 1 231 ? -10.401 -12.752 1.622 1.00 93.25 231 ALA A O 1
ATOM 1879 N N . GLY A 1 232 ? -10.127 -13.616 3.675 1.00 93.50 232 GLY A N 1
ATOM 1880 C CA . GLY A 1 232 ? -11.546 -13.570 4.028 1.00 93.50 232 GLY A CA 1
ATOM 1881 C C . GLY A 1 232 ? -12.122 -12.154 3.960 1.00 93.50 232 GLY A C 1
ATOM 1882 O O . GLY A 1 232 ? -13.175 -11.945 3.350 1.00 93.50 232 GLY A O 1
ATOM 1883 N N . TYR A 1 233 ? -11.410 -11.161 4.501 1.00 95.88 233 TYR A N 1
ATOM 1884 C CA . TYR A 1 233 ? -11.829 -9.752 4.448 1.00 95.88 233 TYR A CA 1
ATOM 1885 C C . TYR A 1 233 ? -11.804 -9.186 3.025 1.00 95.88 233 TYR A C 1
ATOM 1887 O O . TYR A 1 233 ? -12.726 -8.472 2.624 1.00 95.88 233 TYR A O 1
ATOM 1895 N N . PHE A 1 234 ? -10.805 -9.554 2.223 1.00 97.38 234 PHE A N 1
ATOM 1896 C CA . PHE A 1 234 ? -10.732 -9.153 0.823 1.00 97.38 234 PHE A CA 1
ATOM 1897 C C . PHE A 1 234 ? -11.912 -9.694 0.002 1.00 97.38 234 PHE A C 1
ATOM 1899 O O . PHE A 1 234 ? -12.604 -8.931 -0.675 1.00 97.38 234 PHE A O 1
ATOM 1906 N N . TYR A 1 235 ? -12.205 -10.995 0.077 1.00 95.31 235 TYR A N 1
ATOM 1907 C CA . TYR A 1 235 ? -13.288 -11.587 -0.717 1.00 95.31 235 TYR A CA 1
ATOM 1908 C C . TYR A 1 235 ? -14.680 -11.179 -0.220 1.00 95.31 235 TYR A C 1
ATOM 1910 O O . TYR A 1 235 ? -15.591 -11.003 -1.033 1.00 95.31 235 TYR A O 1
ATOM 1918 N N . SER A 1 236 ? -14.857 -10.989 1.090 1.00 93.19 236 SER A N 1
ATOM 1919 C CA . SER A 1 236 ? -16.132 -10.556 1.684 1.00 93.19 236 SER A CA 1
ATOM 1920 C C . SER A 1 236 ? -16.422 -9.065 1.495 1.00 93.19 236 SER A C 1
ATOM 1922 O O . SER A 1 236 ? -17.571 -8.641 1.618 1.00 93.19 236 SER A O 1
ATOM 1924 N N . ALA A 1 237 ? -15.427 -8.258 1.119 1.00 94.12 237 ALA A N 1
ATOM 1925 C CA . ALA A 1 237 ? -15.617 -6.843 0.839 1.00 94.12 237 ALA A CA 1
ATOM 1926 C C . ALA A 1 237 ? -16.598 -6.599 -0.319 1.00 94.12 237 ALA A C 1
ATOM 1928 O O . ALA A 1 237 ? -17.489 -5.759 -0.207 1.00 94.12 237 ALA A O 1
ATOM 1929 N N . PHE A 1 238 ? -16.514 -7.351 -1.412 1.00 95.50 238 PHE A N 1
ATOM 1930 C CA . PHE A 1 238 ? -17.509 -7.292 -2.488 1.00 95.50 238 PHE A CA 1
ATOM 1931 C C . PHE A 1 238 ? -17.846 -8.714 -2.937 1.00 95.50 238 PHE A C 1
ATOM 1933 O O . PHE A 1 238 ? -17.417 -9.142 -4.008 1.00 95.50 238 PHE A O 1
ATOM 1940 N N . PRO A 1 239 ? -18.620 -9.473 -2.143 1.00 92.81 239 PRO A N 1
ATOM 1941 C CA . PRO A 1 239 ? -18.656 -10.931 -2.238 1.00 92.81 239 PRO A CA 1
ATOM 1942 C C . PRO A 1 239 ? -19.225 -11.418 -3.570 1.00 92.81 239 PRO A C 1
ATOM 1944 O O . PRO A 1 239 ? -18.753 -12.402 -4.133 1.00 92.81 239 PRO A O 1
ATOM 1947 N N . ARG A 1 240 ? -20.193 -10.694 -4.145 1.00 94.25 240 ARG A N 1
ATOM 1948 C CA . ARG A 1 240 ? -20.783 -11.037 -5.450 1.00 94.25 240 ARG A CA 1
ATOM 1949 C C . ARG A 1 240 ? -19.853 -10.737 -6.635 1.00 94.25 240 ARG A C 1
ATOM 1951 O O . ARG A 1 240 ? -20.096 -11.265 -7.722 1.00 94.25 240 ARG A O 1
ATOM 1958 N N . ALA A 1 241 ? -18.841 -9.891 -6.444 1.00 95.69 241 ALA A N 1
ATOM 1959 C CA . ALA A 1 241 ? -17.861 -9.499 -7.454 1.00 95.69 241 ALA A CA 1
ATOM 1960 C C . ALA A 1 241 ? -16.544 -10.285 -7.303 1.00 95.69 241 ALA A C 1
ATOM 1962 O O . ALA A 1 241 ? -16.100 -10.925 -8.253 1.00 95.69 241 ALA A O 1
ATOM 1963 N N . LEU A 1 242 ? -15.962 -10.293 -6.099 1.00 94.75 242 LEU A N 1
ATOM 1964 C CA . LEU A 1 242 ? -14.609 -10.791 -5.830 1.00 94.75 242 LEU A CA 1
ATOM 1965 C C . LEU A 1 242 ? -14.519 -12.298 -5.600 1.00 94.75 242 LEU A C 1
ATOM 1967 O O . LEU A 1 242 ? -13.461 -12.866 -5.843 1.00 94.75 242 LEU A O 1
ATOM 1971 N N . ARG A 1 243 ? -15.610 -12.992 -5.240 1.00 90.31 243 ARG A N 1
ATOM 1972 C CA . ARG A 1 243 ? -15.598 -14.464 -5.080 1.00 90.31 243 ARG A CA 1
ATOM 1973 C C . ARG A 1 243 ? -15.124 -15.203 -6.340 1.00 90.31 243 ARG A C 1
ATOM 1975 O O . ARG A 1 243 ? -14.675 -16.334 -6.258 1.00 90.31 243 ARG A O 1
ATOM 1982 N N . LYS A 1 244 ? -15.187 -14.568 -7.513 1.00 87.94 244 LYS A N 1
ATOM 1983 C CA . LYS A 1 244 ? -14.713 -15.133 -8.787 1.00 87.94 244 LYS A CA 1
ATOM 1984 C C . LYS A 1 244 ? -13.199 -15.361 -8.840 1.00 87.94 244 LYS A C 1
ATOM 1986 O O . LYS A 1 244 ? -12.772 -16.153 -9.675 1.00 87.94 244 LYS A O 1
ATOM 1991 N N . LEU A 1 245 ? -12.442 -14.650 -8.006 1.00 90.94 245 LEU A N 1
ATOM 1992 C CA . LEU A 1 245 ? -10.985 -14.737 -7.870 1.00 90.94 245 LEU A CA 1
ATOM 1993 C C . LEU A 1 245 ? -10.566 -15.805 -6.837 1.00 90.94 245 LEU A C 1
ATOM 1995 O O . LEU A 1 245 ? -9.410 -16.211 -6.800 1.00 90.94 245 LEU A O 1
ATOM 1999 N N . LEU A 1 246 ? -11.499 -16.274 -5.999 1.00 89.62 246 LEU A N 1
ATOM 2000 C CA . LEU A 1 246 ? -11.214 -17.227 -4.927 1.00 89.62 246 LEU A CA 1
ATOM 2001 C C . LEU A 1 246 ? -10.672 -18.546 -5.495 1.00 89.62 246 LEU A C 1
ATOM 2003 O O . LEU A 1 246 ? -11.315 -19.161 -6.346 1.00 89.62 246 LEU A O 1
ATOM 2007 N N . GLY A 1 247 ? -9.503 -18.969 -5.006 1.00 86.00 247 GLY A N 1
ATOM 2008 C CA . GLY A 1 247 ? -8.841 -20.210 -5.421 1.00 86.00 247 GLY A CA 1
ATOM 2009 C C . GLY A 1 247 ? -8.283 -20.190 -6.848 1.00 86.00 247 GLY A C 1
ATOM 2010 O O . GLY A 1 247 ? -8.011 -21.251 -7.394 1.00 86.00 247 GLY A O 1
ATOM 2011 N N . LYS A 1 248 ? -8.157 -19.009 -7.475 1.00 88.75 248 LYS A N 1
ATOM 2012 C CA . LYS A 1 248 ? -7.682 -18.867 -8.866 1.00 88.75 248 LYS A CA 1
ATOM 2013 C C . LYS A 1 248 ? -6.319 -18.202 -9.017 1.00 88.75 248 LYS A C 1
ATOM 2015 O O . LYS A 1 248 ? -5.848 -18.064 -10.140 1.00 88.75 248 LYS A O 1
ATOM 2020 N N . HIS A 1 249 ? -5.722 -17.764 -7.914 1.00 88.88 249 HIS A N 1
ATOM 2021 C CA . HIS A 1 249 ? -4.448 -17.057 -7.912 1.00 88.88 249 HIS A CA 1
ATOM 2022 C C . HIS A 1 249 ? -3.500 -17.722 -6.931 1.00 88.88 249 HIS A C 1
ATOM 2024 O O . HIS A 1 249 ? -3.888 -18.020 -5.799 1.00 88.88 249 HIS A O 1
ATOM 2030 N N . SER A 1 250 ? -2.272 -17.925 -7.389 1.00 84.75 250 SER A N 1
ATOM 2031 C CA . SER A 1 250 ? -1.146 -18.314 -6.554 1.00 84.75 250 SER A CA 1
ATOM 2032 C C . SER A 1 250 ? -0.541 -17.078 -5.897 1.00 84.75 250 SER A C 1
ATOM 2034 O O . SER A 1 250 ? -0.763 -15.946 -6.333 1.00 84.75 250 SER A O 1
ATOM 2036 N N . VAL A 1 251 ? 0.225 -17.296 -4.834 1.00 85.75 251 VAL A N 1
ATOM 2037 C CA . VAL A 1 251 ? 1.043 -16.242 -4.234 1.00 85.75 251 VAL A CA 1
ATOM 2038 C C . VAL A 1 251 ? 2.094 -15.805 -5.241 1.00 85.75 251 VAL A C 1
ATOM 2040 O O . VAL A 1 251 ? 2.789 -16.645 -5.802 1.00 85.75 251 VAL A O 1
ATOM 2043 N N . ILE A 1 252 ? 2.221 -14.495 -5.430 1.00 87.94 252 ILE A N 1
ATOM 2044 C CA . ILE A 1 252 ? 3.373 -13.896 -6.104 1.00 87.94 252 ILE A CA 1
ATOM 2045 C C . ILE A 1 252 ? 4.301 -13.408 -4.992 1.00 87.94 252 ILE A C 1
ATOM 2047 O O . ILE A 1 252 ? 3.865 -12.550 -4.213 1.00 87.94 252 ILE A O 1
ATOM 2051 N N . PRO A 1 253 ? 5.528 -13.941 -4.858 1.00 87.06 253 PRO A N 1
ATOM 2052 C CA . PRO A 1 253 ? 6.465 -13.543 -3.815 1.00 87.06 253 PRO A CA 1
ATOM 2053 C C . PRO A 1 253 ? 6.679 -12.030 -3.764 1.00 87.06 253 PRO A C 1
ATOM 2055 O O . PRO A 1 253 ? 6.698 -11.346 -4.788 1.00 87.06 253 PRO A O 1
ATOM 2058 N N . VAL A 1 254 ? 6.867 -11.485 -2.560 1.00 88.69 254 VAL A N 1
ATOM 2059 C CA . VAL A 1 254 ? 7.111 -10.045 -2.374 1.00 88.69 254 VAL A CA 1
ATOM 2060 C C . VAL A 1 254 ? 8.340 -9.562 -3.150 1.00 88.69 254 VAL A C 1
ATOM 2062 O O . VAL A 1 254 ? 8.315 -8.483 -3.741 1.00 88.69 254 VAL A O 1
ATOM 2065 N N . THR A 1 255 ? 9.375 -10.397 -3.229 1.00 84.69 255 THR A N 1
ATOM 2066 C CA . THR A 1 255 ? 10.568 -10.175 -4.049 1.00 84.69 255 THR A CA 1
ATOM 2067 C C . THR A 1 255 ? 10.206 -10.044 -5.526 1.00 84.69 255 THR A C 1
ATOM 2069 O O . THR A 1 255 ? 10.578 -9.076 -6.176 1.00 84.69 255 THR A O 1
ATOM 2072 N N . GLU A 1 256 ? 9.394 -10.940 -6.072 1.00 84.69 256 GLU A N 1
ATOM 2073 C CA . GLU A 1 256 ? 8.972 -10.842 -7.467 1.00 84.69 256 GLU A CA 1
ATOM 2074 C C . GLU A 1 256 ? 8.146 -9.570 -7.734 1.00 84.69 256 GLU A C 1
ATOM 2076 O O . GLU A 1 256 ? 8.424 -8.827 -8.682 1.00 84.69 256 GLU A O 1
ATOM 2081 N N . ARG A 1 257 ? 7.173 -9.251 -6.862 1.00 87.31 257 ARG A N 1
ATOM 2082 C CA . ARG A 1 257 ? 6.328 -8.051 -7.018 1.00 87.31 257 ARG A CA 1
ATOM 2083 C C . ARG A 1 257 ? 7.168 -6.777 -7.086 1.00 87.31 257 ARG A C 1
ATOM 2085 O O . ARG A 1 257 ? 6.929 -5.941 -7.957 1.00 87.31 257 ARG A O 1
ATOM 2092 N N . PHE A 1 258 ? 8.150 -6.634 -6.196 1.00 86.31 258 PHE A N 1
ATOM 2093 C CA . PHE A 1 258 ? 9.009 -5.449 -6.148 1.00 86.31 258 PHE A CA 1
ATOM 2094 C C . PHE A 1 258 ? 10.094 -5.438 -7.227 1.00 86.31 258 PHE A C 1
ATOM 2096 O O . PHE A 1 258 ? 10.434 -4.353 -7.700 1.00 86.31 258 PHE A O 1
ATOM 2103 N N . MET A 1 259 ? 10.589 -6.594 -7.686 1.00 83.12 259 MET A N 1
ATOM 2104 C CA . MET A 1 259 ? 11.520 -6.620 -8.820 1.00 83.12 259 MET A CA 1
ATOM 2105 C C . MET A 1 259 ? 10.893 -6.076 -10.083 1.00 83.12 259 MET A C 1
ATOM 2107 O O . MET A 1 259 ? 11.524 -5.313 -10.807 1.00 83.12 259 MET A O 1
ATOM 2111 N N . ARG A 1 260 ? 9.629 -6.400 -10.333 1.00 84.88 260 ARG A N 1
ATOM 2112 C CA . ARG A 1 260 ? 8.920 -5.862 -11.492 1.00 84.88 260 ARG A CA 1
ATOM 2113 C C . ARG A 1 260 ? 8.788 -4.336 -11.408 1.00 84.88 260 ARG A C 1
ATOM 2115 O O . ARG A 1 260 ? 8.981 -3.646 -12.409 1.00 84.88 260 ARG A O 1
ATOM 2122 N N . GLU A 1 261 ? 8.529 -3.785 -10.220 1.00 85.69 261 GLU A N 1
ATOM 2123 C CA . GLU A 1 261 ? 8.526 -2.328 -10.005 1.00 85.69 261 GLU A CA 1
ATOM 2124 C C . GLU A 1 261 ? 9.913 -1.708 -10.243 1.00 85.69 261 GLU A C 1
ATOM 2126 O O . GLU A 1 261 ? 10.018 -0.686 -10.928 1.00 85.69 261 GLU A O 1
ATOM 2131 N N . TYR A 1 262 ? 10.972 -2.360 -9.754 1.00 83.25 262 TYR A N 1
ATOM 2132 C CA . TYR A 1 262 ? 12.358 -1.955 -9.981 1.00 83.25 262 TYR A CA 1
ATOM 2133 C C . TYR A 1 262 ? 12.718 -1.949 -11.473 1.00 83.25 262 TYR A C 1
ATOM 2135 O O . TYR A 1 262 ? 13.179 -0.928 -11.985 1.00 83.25 262 TYR A O 1
ATOM 2143 N N . VAL A 1 263 ? 12.448 -3.050 -12.185 1.00 82.50 263 VAL A N 1
ATOM 2144 C CA . VAL A 1 263 ? 12.690 -3.209 -13.630 1.00 82.50 263 VAL A CA 1
ATOM 2145 C C . VAL A 1 263 ? 11.968 -2.120 -14.426 1.00 82.50 263 VAL A C 1
ATOM 2147 O O . VAL A 1 263 ? 12.548 -1.531 -15.338 1.00 82.50 263 VAL A O 1
ATOM 2150 N N . SER A 1 264 ? 10.736 -1.781 -14.049 1.00 84.88 264 SER A N 1
ATOM 2151 C CA . SER A 1 264 ? 9.983 -0.672 -14.645 1.00 84.88 264 SER A CA 1
ATOM 2152 C C . SER A 1 264 ? 10.699 0.681 -14.492 1.00 84.88 264 SER A C 1
ATOM 2154 O O . SER A 1 264 ? 10.869 1.424 -15.470 1.00 84.88 264 SER A O 1
ATOM 2156 N N . ASP A 1 265 ? 11.115 1.026 -13.266 1.00 84.94 265 ASP A N 1
ATOM 2157 C CA . ASP A 1 265 ? 11.748 2.320 -12.982 1.00 84.94 265 ASP A CA 1
ATOM 2158 C C . ASP A 1 265 ? 13.126 2.429 -13.651 1.00 84.94 265 ASP A C 1
ATOM 2160 O O . ASP A 1 265 ? 13.399 3.418 -14.343 1.00 84.94 265 ASP A O 1
ATOM 2164 N N . ILE A 1 266 ? 13.969 1.394 -13.542 1.00 84.31 266 ILE A N 1
ATOM 2165 C CA . ILE A 1 266 ? 15.297 1.392 -14.167 1.00 84.31 266 ILE A CA 1
ATOM 2166 C C . ILE A 1 266 ? 15.199 1.444 -15.694 1.00 84.31 266 ILE A C 1
ATOM 2168 O O . ILE A 1 266 ? 15.898 2.251 -16.306 1.00 84.31 266 ILE A O 1
ATOM 2172 N N . SER A 1 267 ? 14.277 0.705 -16.321 1.00 85.06 267 SER A N 1
ATOM 2173 C CA . SER A 1 267 ? 14.092 0.722 -17.781 1.00 85.06 267 SER A CA 1
ATOM 2174 C C . SER A 1 267 ? 13.697 2.104 -18.295 1.00 85.06 267 SER A C 1
ATOM 2176 O O . SER A 1 267 ? 14.256 2.594 -19.279 1.00 85.06 267 SER A O 1
ATOM 2178 N N . THR A 1 268 ? 12.791 2.788 -17.588 1.00 86.00 268 THR A N 1
ATOM 2179 C CA . THR A 1 268 ? 12.376 4.159 -17.930 1.00 86.00 268 THR A CA 1
ATOM 2180 C C . THR A 1 268 ? 13.554 5.139 -17.865 1.00 86.00 268 THR A C 1
ATOM 2182 O O . THR A 1 268 ? 13.693 6.038 -18.708 1.00 86.00 268 THR A O 1
ATOM 2185 N N . ARG A 1 269 ? 14.433 4.969 -16.875 1.00 86.62 269 ARG A N 1
ATOM 2186 C CA . ARG A 1 269 ? 15.624 5.809 -16.700 1.00 86.62 269 ARG A CA 1
ATOM 2187 C C . ARG A 1 269 ? 16.702 5.500 -17.724 1.00 86.62 269 ARG A C 1
ATOM 2189 O O . ARG A 1 269 ? 17.269 6.442 -18.270 1.00 86.62 269 ARG A O 1
ATOM 2196 N N . VAL A 1 270 ? 16.941 4.226 -18.032 1.00 87.69 270 VAL A N 1
ATOM 2197 C CA . VAL A 1 270 ? 17.871 3.801 -19.087 1.00 87.69 270 VAL A CA 1
ATOM 2198 C C . VAL A 1 270 ? 17.425 4.363 -20.435 1.00 87.69 270 VAL A C 1
ATOM 2200 O O . VAL A 1 270 ? 18.234 4.989 -21.114 1.00 87.69 270 VAL A O 1
ATOM 2203 N N . ALA A 1 271 ? 16.138 4.264 -20.784 1.00 86.44 271 ALA A N 1
ATOM 2204 C CA . ALA A 1 271 ? 15.598 4.869 -22.005 1.00 86.44 271 ALA A CA 1
ATOM 2205 C C . ALA A 1 271 ? 15.815 6.393 -22.043 1.00 86.44 271 ALA A C 1
ATOM 2207 O O . ALA A 1 271 ? 16.251 6.959 -23.049 1.00 86.44 271 ALA A O 1
ATOM 2208 N N . SER A 1 272 ? 15.567 7.070 -20.919 1.00 89.38 272 SER A N 1
ATOM 2209 C CA . SER A 1 272 ? 15.785 8.514 -20.798 1.00 89.38 272 SER A CA 1
ATOM 2210 C C . SER A 1 272 ? 17.261 8.898 -20.919 1.00 89.38 272 SER A C 1
ATOM 2212 O O . SER A 1 272 ? 17.567 9.894 -21.572 1.00 89.38 272 SER A O 1
ATOM 2214 N N . CYS A 1 273 ? 18.159 8.109 -20.326 1.00 89.75 273 CYS A N 1
ATOM 2215 C CA . CYS A 1 273 ? 19.606 8.289 -20.396 1.00 89.75 273 CYS A CA 1
ATOM 2216 C C . CYS A 1 273 ? 20.118 8.067 -21.823 1.00 89.75 273 CYS A C 1
ATOM 2218 O O . CYS A 1 273 ? 20.809 8.924 -22.366 1.00 89.75 273 CYS A O 1
ATOM 2220 N N . LYS A 1 274 ? 19.687 6.981 -22.476 1.00 89.31 274 LYS A N 1
ATOM 2221 C CA . LYS A 1 274 ? 20.002 6.671 -23.876 1.00 89.31 274 LYS A CA 1
ATOM 2222 C C . LYS A 1 274 ? 19.608 7.816 -24.807 1.00 89.31 274 LYS A C 1
ATOM 2224 O O . LYS A 1 274 ? 20.402 8.216 -25.650 1.00 89.31 274 LYS A O 1
ATOM 2229 N N . ARG A 1 275 ? 18.413 8.385 -24.631 1.00 89.44 275 ARG A N 1
ATOM 2230 C CA . ARG A 1 275 ? 17.936 9.509 -25.449 1.00 89.44 275 ARG A CA 1
ATOM 2231 C C . ARG A 1 275 ? 18.701 10.809 -25.191 1.00 89.44 275 ARG A C 1
ATOM 2233 O O . ARG A 1 275 ? 18.974 11.535 -26.137 1.00 89.44 275 ARG A O 1
ATOM 2240 N N . GLN A 1 276 ? 19.000 11.131 -23.932 1.00 93.19 276 GLN A N 1
ATOM 2241 C CA . GLN A 1 276 ? 19.607 12.419 -23.565 1.00 93.19 276 GLN A CA 1
ATOM 2242 C C . GLN A 1 276 ? 21.128 12.439 -23.728 1.00 93.19 276 GLN A C 1
ATOM 2244 O O . GLN A 1 276 ? 21.681 13.437 -24.174 1.00 93.19 276 GLN A O 1
ATOM 2249 N N . TYR A 1 277 ? 21.795 11.345 -23.369 1.00 93.75 277 TYR A N 1
ATOM 2250 C CA . TYR A 1 277 ? 23.252 11.278 -23.255 1.00 93.75 277 TYR A CA 1
ATOM 2251 C C . TYR A 1 277 ? 23.879 10.208 -24.150 1.00 93.75 277 TYR A C 1
ATOM 2253 O O . TYR A 1 277 ? 25.097 10.186 -24.287 1.00 93.75 277 TYR A O 1
ATOM 2261 N N . GLY A 1 278 ? 23.079 9.349 -24.792 1.00 93.38 278 GLY A N 1
ATOM 2262 C CA . GLY A 1 278 ? 23.572 8.280 -25.665 1.00 93.38 278 GLY A CA 1
ATOM 2263 C C . GLY A 1 278 ? 24.537 8.752 -26.757 1.00 93.38 278 GLY A C 1
ATOM 2264 O O . GLY A 1 278 ? 25.599 8.146 -26.873 1.00 93.38 278 GLY A O 1
ATOM 2265 N N . PRO A 1 279 ? 24.248 9.837 -27.506 1.00 94.81 279 PRO A N 1
ATOM 2266 C CA . PRO A 1 279 ? 25.180 10.355 -28.508 1.00 94.81 279 PRO A CA 1
ATOM 2267 C C . PRO A 1 279 ? 26.544 10.738 -27.919 1.00 94.81 279 PRO A C 1
ATOM 2269 O O . PRO A 1 279 ? 27.572 10.330 -28.446 1.00 94.81 279 PRO A O 1
ATOM 2272 N N . LEU A 1 280 ? 26.555 11.442 -26.782 1.00 95.38 280 LEU A N 1
ATOM 2273 C CA . LEU A 1 280 ? 27.790 11.823 -26.091 1.00 95.38 280 LEU A CA 1
ATOM 2274 C C . LEU A 1 280 ? 28.564 10.594 -25.599 1.00 95.38 280 LEU A C 1
ATOM 2276 O O . LEU A 1 280 ? 29.770 10.504 -25.808 1.00 95.38 280 LEU A O 1
ATOM 2280 N N . ILE A 1 281 ? 27.871 9.644 -24.962 1.00 95.25 281 ILE A N 1
ATOM 2281 C CA . ILE A 1 281 ? 28.470 8.386 -24.496 1.00 95.25 281 ILE A CA 1
ATOM 2282 C C . ILE A 1 281 ? 29.089 7.631 -25.678 1.00 95.25 281 ILE A C 1
ATOM 2284 O O . ILE A 1 281 ? 30.197 7.114 -25.547 1.00 95.25 281 ILE A O 1
ATOM 2288 N N . GLY A 1 282 ? 28.409 7.603 -26.829 1.00 94.75 282 GLY A N 1
ATOM 2289 C CA . GLY A 1 282 ? 28.907 7.001 -28.066 1.00 94.75 282 GLY A CA 1
ATOM 2290 C C . GLY A 1 282 ? 30.210 7.641 -28.543 1.00 94.75 282 GLY A C 1
ATOM 2291 O O . GLY A 1 282 ? 31.201 6.933 -28.691 1.00 94.75 282 GLY A O 1
ATOM 2292 N N . THR A 1 283 ? 30.241 8.971 -28.686 1.00 96.94 283 THR A N 1
ATOM 2293 C CA . THR A 1 283 ? 31.448 9.713 -29.096 1.00 96.94 283 THR A CA 1
ATOM 2294 C C . THR A 1 283 ? 32.621 9.488 -28.141 1.00 96.94 283 THR A C 1
ATOM 2296 O O . THR A 1 283 ? 33.740 9.234 -28.578 1.00 96.94 283 THR A O 1
ATOM 2299 N N . LEU A 1 284 ? 32.385 9.537 -26.826 1.00 96.44 284 LEU A N 1
ATOM 2300 C CA . LEU A 1 284 ? 33.443 9.292 -25.840 1.00 96.44 284 LEU A CA 1
ATOM 2301 C C . LEU A 1 284 ? 33.960 7.850 -25.912 1.00 96.44 284 LEU A C 1
ATOM 2303 O O . LEU A 1 284 ? 35.170 7.629 -25.853 1.00 96.44 284 LEU A O 1
ATOM 2307 N N . THR A 1 285 ? 33.056 6.882 -26.086 1.00 96.81 285 THR A N 1
ATOM 2308 C CA . THR A 1 285 ? 33.415 5.461 -26.189 1.00 96.81 285 THR A CA 1
ATOM 2309 C C . THR A 1 285 ? 34.259 5.191 -27.430 1.00 96.81 285 THR A C 1
ATOM 2311 O O . THR A 1 285 ? 35.213 4.421 -27.347 1.00 96.81 285 THR A O 1
ATOM 2314 N N . GLU A 1 286 ? 33.954 5.840 -28.554 1.00 96.81 286 GLU A N 1
ATOM 2315 C CA . GLU A 1 286 ? 34.743 5.759 -29.786 1.00 96.81 286 GLU A CA 1
ATOM 2316 C C . GLU A 1 286 ? 36.148 6.359 -29.612 1.00 96.81 286 GLU A C 1
ATOM 2318 O O . GLU A 1 286 ? 37.134 5.747 -30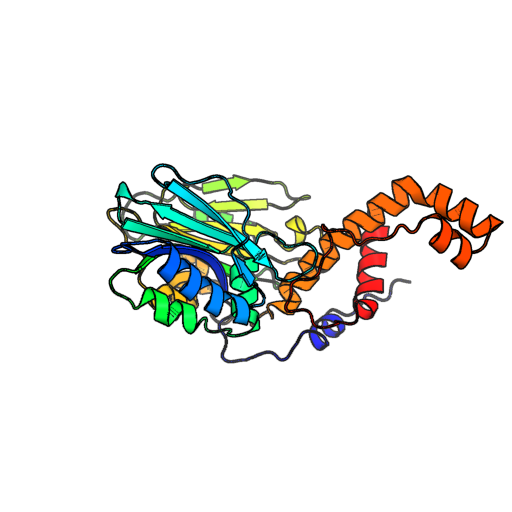.014 1.00 96.81 286 GLU A O 1
ATOM 2323 N N . HIS A 1 287 ? 36.259 7.523 -28.962 1.00 97.38 287 HIS A N 1
ATOM 2324 C CA . HIS A 1 287 ? 37.534 8.235 -28.817 1.00 97.38 287 HIS A CA 1
ATOM 2325 C C . HIS A 1 287 ? 38.453 7.669 -27.725 1.00 97.38 287 HIS A C 1
ATOM 2327 O O . HIS A 1 287 ? 39.676 7.727 -27.852 1.00 97.38 287 HIS A O 1
ATOM 2333 N N . HIS A 1 288 ? 37.884 7.174 -26.625 1.00 96.00 288 HIS A N 1
ATOM 2334 C CA . HIS A 1 288 ? 38.634 6.834 -25.409 1.00 96.00 288 HIS A CA 1
ATOM 2335 C C . HIS A 1 288 ? 38.441 5.381 -24.955 1.00 96.00 288 HIS A C 1
ATOM 2337 O O . HIS A 1 288 ? 39.100 4.933 -24.017 1.00 96.00 288 HIS A O 1
ATOM 2343 N N . GLY A 1 289 ? 37.547 4.629 -25.601 1.00 94.56 289 GLY A N 1
ATOM 2344 C CA . GLY A 1 289 ? 37.142 3.296 -25.170 1.00 94.56 289 GLY A CA 1
ATOM 2345 C C . GLY A 1 289 ? 36.111 3.319 -24.035 1.00 94.56 289 GLY A C 1
ATOM 2346 O O . GLY A 1 289 ? 35.938 4.306 -23.311 1.00 94.56 289 GLY A O 1
ATOM 2347 N N . ALA A 1 290 ? 35.415 2.191 -23.860 1.00 92.62 290 ALA A N 1
ATOM 2348 C CA . ALA A 1 290 ? 34.305 2.068 -22.910 1.00 92.62 290 ALA A CA 1
ATOM 2349 C C . ALA A 1 290 ? 34.737 2.295 -21.453 1.00 92.62 290 ALA A C 1
ATOM 2351 O O . ALA A 1 290 ? 34.080 3.031 -20.720 1.00 92.62 290 ALA A O 1
ATOM 2352 N N . LYS A 1 291 ? 35.872 1.712 -21.041 1.00 94.25 291 LYS A N 1
ATOM 2353 C CA . LYS A 1 291 ? 36.366 1.812 -19.660 1.00 94.25 291 LYS A CA 1
ATOM 2354 C C . LYS A 1 291 ? 36.668 3.260 -19.264 1.00 94.25 291 LYS A C 1
ATOM 2356 O O . LYS A 1 291 ? 36.132 3.734 -18.266 1.00 94.25 291 LYS A O 1
ATOM 2361 N N . ALA A 1 292 ? 37.456 3.970 -20.072 1.00 92.44 292 ALA A N 1
ATOM 2362 C CA . ALA A 1 292 ? 37.808 5.361 -19.795 1.00 92.44 292 ALA A CA 1
ATOM 2363 C C . ALA A 1 292 ? 36.570 6.270 -19.819 1.00 92.44 292 ALA A C 1
ATOM 2365 O O . ALA A 1 292 ? 36.420 7.134 -18.962 1.00 92.44 292 ALA A O 1
ATOM 2366 N N . THR A 1 293 ? 35.632 6.034 -20.742 1.00 93.31 293 THR A N 1
ATOM 2367 C CA . THR A 1 293 ? 34.356 6.768 -20.789 1.00 93.31 293 THR A CA 1
ATOM 2368 C C . THR A 1 293 ? 33.545 6.587 -19.507 1.00 93.31 293 THR A C 1
ATOM 2370 O O . THR A 1 293 ? 33.049 7.565 -18.944 1.00 93.31 293 THR A O 1
ATOM 2373 N N . CYS A 1 294 ? 33.429 5.352 -19.009 1.00 91.19 294 CYS A N 1
ATOM 2374 C CA . CYS A 1 294 ? 32.768 5.079 -17.737 1.00 91.19 294 CYS A CA 1
ATOM 2375 C C . CYS A 1 294 ? 33.459 5.801 -16.578 1.00 91.19 294 CYS A C 1
ATOM 2377 O O . CYS A 1 294 ? 32.768 6.406 -15.763 1.00 91.19 294 CYS A O 1
ATOM 2379 N N . GLU A 1 295 ? 34.790 5.785 -16.512 1.00 91.31 295 GLU A N 1
ATOM 2380 C CA . GLU A 1 295 ? 35.558 6.489 -15.477 1.00 91.31 295 GLU A CA 1
ATOM 2381 C C . GLU A 1 295 ? 35.350 8.014 -15.539 1.00 91.31 295 GLU A C 1
ATOM 2383 O O . GLU A 1 295 ? 35.164 8.638 -14.497 1.00 91.31 295 GLU A O 1
ATOM 2388 N N . MET A 1 296 ? 35.282 8.608 -16.739 1.00 91.06 296 MET A N 1
ATOM 2389 C CA . MET A 1 296 ? 35.024 10.045 -16.932 1.00 91.06 296 MET A CA 1
ATOM 2390 C C . MET A 1 296 ? 33.618 10.476 -16.492 1.00 91.06 296 MET A C 1
ATOM 2392 O O . MET A 1 296 ? 33.441 11.563 -15.939 1.00 91.06 296 MET A O 1
ATOM 2396 N N . LEU A 1 297 ? 32.601 9.659 -16.781 1.00 90.06 297 LEU A N 1
ATOM 2397 C CA . LEU A 1 297 ? 31.198 9.992 -16.504 1.00 90.06 297 LEU A CA 1
ATOM 2398 C C . LEU A 1 297 ? 30.761 9.607 -15.088 1.00 90.06 297 LEU A C 1
ATOM 2400 O O . LEU A 1 297 ? 29.809 10.186 -14.553 1.00 90.06 297 LEU A O 1
ATOM 2404 N N . SER A 1 298 ? 31.432 8.630 -14.482 1.00 86.31 298 SER A N 1
ATOM 2405 C CA . SER A 1 298 ? 31.112 8.165 -13.138 1.00 86.31 298 SER A CA 1
ATOM 2406 C C . SER A 1 298 ? 31.467 9.222 -12.100 1.00 86.31 298 SER A C 1
ATOM 2408 O O . SER A 1 298 ? 32.519 9.854 -12.137 1.00 86.31 298 SER A O 1
ATOM 2410 N N . ARG A 1 299 ? 30.583 9.394 -11.120 1.00 81.31 299 ARG A N 1
ATOM 2411 C CA . ARG A 1 299 ? 30.842 10.207 -9.930 1.00 81.31 299 ARG A CA 1
ATOM 2412 C C . ARG A 1 299 ? 30.678 9.338 -8.696 1.00 81.31 299 ARG A C 1
ATOM 2414 O O . ARG A 1 299 ? 29.836 8.446 -8.674 1.00 81.31 299 ARG A O 1
ATOM 2421 N N . MET A 1 300 ? 31.457 9.638 -7.660 1.00 73.50 300 MET A N 1
ATOM 2422 C CA . MET A 1 300 ? 31.291 9.052 -6.330 1.00 73.50 300 MET A CA 1
ATOM 2423 C C . MET A 1 300 ? 29.840 9.223 -5.849 1.00 73.50 300 MET A C 1
ATOM 2425 O O . MET A 1 300 ? 29.379 10.345 -5.640 1.00 73.50 300 MET A O 1
ATOM 2429 N N . GLY A 1 301 ? 29.130 8.109 -5.664 1.00 64.44 301 GLY A N 1
ATOM 2430 C CA . GLY A 1 301 ? 27.760 8.079 -5.150 1.00 64.44 301 GLY A CA 1
ATOM 2431 C C . GLY A 1 301 ? 26.852 7.106 -5.902 1.00 64.44 301 GLY A C 1
ATOM 2432 O O . GLY A 1 301 ? 27.162 6.650 -6.998 1.00 64.44 301 GLY A O 1
ATOM 2433 N N . ARG A 1 302 ? 25.703 6.785 -5.301 1.00 64.38 302 ARG A N 1
ATOM 2434 C CA . ARG A 1 302 ? 24.637 5.978 -5.914 1.00 64.38 302 ARG A CA 1
ATOM 2435 C C . ARG A 1 302 ? 23.369 6.811 -6.055 1.00 64.38 302 ARG A C 1
ATOM 2437 O O . ARG A 1 302 ? 23.112 7.712 -5.252 1.00 64.38 302 ARG A O 1
ATOM 2444 N N . SER A 1 303 ? 22.563 6.508 -7.071 1.00 65.75 303 SER A N 1
ATOM 2445 C CA . SER A 1 303 ? 21.232 7.102 -7.194 1.00 65.75 303 SER A CA 1
ATOM 2446 C C . SER A 1 303 ? 20.376 6.663 -6.010 1.00 65.75 303 SER A C 1
ATOM 2448 O O . SER A 1 303 ? 20.056 5.486 -5.884 1.00 65.75 303 SER A O 1
ATOM 2450 N N . LYS A 1 304 ? 19.937 7.616 -5.181 1.00 60.91 304 LYS A N 1
ATOM 2451 C CA . LYS A 1 304 ? 18.975 7.351 -4.096 1.00 60.91 304 LYS A CA 1
ATOM 2452 C C . LYS A 1 304 ? 17.592 6.933 -4.605 1.00 60.91 304 LYS A C 1
ATOM 2454 O O . LYS A 1 304 ? 16.723 6.608 -3.814 1.00 60.91 304 LYS A O 1
ATOM 2459 N N . VAL A 1 305 ? 17.355 7.023 -5.912 1.00 62.69 305 VAL A N 1
ATOM 2460 C CA . VAL A 1 305 ? 16.035 6.795 -6.506 1.00 62.69 305 VAL A CA 1
ATOM 2461 C C . VAL A 1 305 ? 15.879 5.359 -7.013 1.00 62.69 305 VAL A C 1
ATOM 2463 O O . VAL A 1 305 ? 14.760 4.891 -7.156 1.00 62.69 305 VAL A O 1
ATOM 2466 N N . ILE A 1 306 ? 16.990 4.657 -7.259 1.00 67.12 306 ILE A N 1
ATOM 2467 C CA . ILE A 1 306 ? 17.025 3.316 -7.859 1.00 67.12 306 ILE A CA 1
ATOM 2468 C C . ILE A 1 306 ? 17.727 2.384 -6.872 1.00 67.12 306 ILE A C 1
ATOM 2470 O O . ILE A 1 306 ? 18.805 1.855 -7.143 1.00 67.12 306 ILE A O 1
ATOM 2474 N N . GLU A 1 307 ? 17.169 2.261 -5.675 1.00 68.88 307 GLU A N 1
ATOM 2475 C CA . GLU A 1 307 ? 17.684 1.325 -4.684 1.00 68.88 307 GLU A CA 1
ATOM 2476 C C . GLU A 1 307 ? 16.707 0.170 -4.537 1.00 68.88 307 GLU A C 1
ATOM 2478 O O . GLU A 1 307 ? 15.495 0.378 -4.429 1.00 68.88 307 GLU A O 1
ATOM 2483 N N . LEU A 1 308 ? 17.245 -1.047 -4.557 1.00 75.19 308 LEU A N 1
ATOM 2484 C CA . LEU A 1 308 ? 16.459 -2.224 -4.248 1.00 75.19 308 LEU A CA 1
ATOM 2485 C C . LEU A 1 308 ? 15.986 -2.152 -2.787 1.00 75.19 308 LEU A C 1
ATOM 2487 O O . LEU A 1 308 ? 16.726 -1.677 -1.918 1.00 75.19 308 LEU A O 1
ATOM 2491 N N . PRO A 1 309 ? 14.757 -2.604 -2.498 1.00 77.38 309 PRO A N 1
ATOM 2492 C CA . PRO A 1 309 ? 14.304 -2.811 -1.131 1.00 77.38 309 PRO A CA 1
ATOM 2493 C C . PRO A 1 309 ? 15.291 -3.644 -0.294 1.00 77.38 309 PRO A C 1
ATOM 2495 O O . PRO A 1 309 ? 16.015 -4.472 -0.844 1.00 77.38 309 PRO A O 1
ATOM 2498 N N . PRO A 1 310 ? 15.292 -3.480 1.041 1.00 79.94 310 PRO A N 1
ATOM 2499 C CA . PRO A 1 310 ? 16.275 -4.115 1.924 1.00 79.94 310 PRO A CA 1
ATOM 2500 C C . PRO A 1 310 ? 16.214 -5.647 1.967 1.00 79.94 310 PRO A C 1
ATOM 2502 O O . PRO A 1 310 ? 17.087 -6.258 2.562 1.00 79.94 310 PRO A O 1
ATOM 2505 N N . PHE A 1 311 ? 15.180 -6.257 1.389 1.00 81.75 311 PHE A N 1
ATOM 2506 C CA . PHE A 1 311 ? 14.988 -7.707 1.320 1.00 81.75 311 PHE A CA 1
ATOM 2507 C C . PHE A 1 311 ? 15.462 -8.320 -0.009 1.00 81.75 311 PHE A C 1
ATOM 2509 O O . PHE A 1 311 ? 15.137 -9.464 -0.317 1.00 81.75 311 PHE A O 1
ATOM 2516 N N . PHE A 1 312 ? 16.201 -7.558 -0.817 1.00 74.94 312 PHE A N 1
ATOM 2517 C CA . PHE A 1 312 ? 16.945 -8.082 -1.956 1.00 74.94 312 PHE A CA 1
ATOM 2518 C C . PHE A 1 312 ? 18.416 -8.213 -1.586 1.00 74.94 312 PHE A C 1
ATOM 2520 O O . PHE A 1 312 ? 19.201 -7.286 -1.791 1.00 74.94 312 PHE A O 1
ATOM 2527 N N . ASP A 1 313 ? 18.781 -9.378 -1.064 1.00 57.56 313 ASP A N 1
ATOM 2528 C CA . ASP A 1 313 ? 20.181 -9.748 -0.886 1.00 57.56 313 ASP A CA 1
ATOM 2529 C C . ASP A 1 313 ? 20.746 -10.120 -2.256 1.00 57.56 313 ASP A C 1
ATOM 2531 O O . ASP A 1 313 ? 20.340 -11.130 -2.822 1.00 57.56 313 ASP A O 1
ATOM 2535 N N . GLU A 1 314 ? 21.597 -9.251 -2.814 1.00 50.62 314 GLU A N 1
ATOM 2536 C CA . GLU A 1 314 ? 22.378 -9.464 -4.046 1.00 50.62 314 GLU A CA 1
ATOM 2537 C C . GLU A 1 314 ? 21.683 -10.330 -5.109 1.00 50.62 314 GLU A C 1
ATOM 2539 O O . GLU A 1 314 ? 22.278 -11.254 -5.666 1.00 50.62 314 GLU A O 1
ATOM 2544 N N . VAL A 1 315 ? 20.412 -10.047 -5.423 1.00 51.19 315 VAL A N 1
ATOM 2545 C CA . VAL A 1 315 ? 19.810 -10.681 -6.594 1.00 51.19 315 VAL A CA 1
ATOM 2546 C C . VAL A 1 315 ? 20.672 -10.277 -7.771 1.00 51.19 315 VAL A C 1
ATOM 2548 O O . VAL A 1 315 ? 20.913 -9.085 -7.989 1.00 51.19 315 VAL A O 1
ATOM 2551 N N . SER A 1 316 ? 21.156 -11.280 -8.499 1.00 49.34 316 SER A N 1
ATOM 2552 C CA . SER A 1 316 ? 21.879 -11.078 -9.738 1.00 49.34 316 SER A CA 1
ATOM 2553 C C . SER A 1 316 ? 20.968 -10.308 -10.690 1.00 49.34 316 SER A C 1
ATOM 2555 O O . SER A 1 316 ? 20.150 -10.867 -11.415 1.00 49.34 316 SER A O 1
ATOM 2557 N N . LEU A 1 317 ? 21.104 -8.980 -10.693 1.00 57.28 317 LEU A N 1
ATOM 2558 C CA . LEU A 1 317 ? 20.433 -8.101 -11.647 1.00 57.28 317 LEU A CA 1
ATOM 2559 C C . LEU A 1 317 ? 20.857 -8.428 -13.088 1.00 57.28 317 LEU A C 1
ATOM 2561 O O . LEU A 1 317 ? 20.229 -7.932 -14.024 1.00 57.28 317 LEU A O 1
ATOM 2565 N N . ALA A 1 318 ? 21.881 -9.276 -13.270 1.00 57.69 318 ALA A N 1
ATOM 2566 C CA . ALA A 1 318 ? 22.267 -9.827 -14.559 1.00 57.69 318 ALA A CA 1
ATOM 2567 C C . ALA A 1 318 ? 21.062 -10.462 -15.269 1.00 57.69 318 ALA A C 1
ATOM 2569 O O . ALA A 1 318 ? 20.834 -10.140 -16.432 1.00 57.69 318 ALA A O 1
ATOM 2570 N N . ASP A 1 319 ? 20.217 -11.207 -14.550 1.00 59.12 319 ASP A N 1
ATOM 2571 C CA . ASP A 1 319 ? 19.050 -11.902 -15.117 1.00 59.12 319 ASP A CA 1
ATOM 2572 C C . ASP A 1 319 ? 17.965 -10.927 -15.607 1.00 59.12 319 ASP A C 1
ATOM 2574 O O . ASP A 1 319 ? 17.173 -11.232 -16.495 1.00 59.12 319 ASP A O 1
ATOM 2578 N N . CYS A 1 320 ? 17.943 -9.709 -15.058 1.00 64.94 320 CYS A N 1
ATOM 2579 C CA . CYS A 1 320 ? 17.026 -8.652 -15.479 1.00 64.94 320 CYS A CA 1
ATOM 2580 C C . CYS A 1 320 ? 17.592 -7.789 -16.615 1.00 64.94 320 CYS A C 1
ATOM 2582 O O . CYS A 1 320 ? 16.855 -6.978 -17.177 1.00 64.94 320 CYS A O 1
ATOM 2584 N N . THR A 1 321 ? 18.878 -7.924 -16.959 1.00 68.62 321 THR A N 1
ATOM 2585 C CA . THR A 1 321 ? 19.555 -7.036 -17.921 1.00 68.62 321 THR A CA 1
ATOM 2586 C C . THR A 1 321 ? 18.897 -7.103 -19.293 1.00 68.62 321 THR A C 1
ATOM 2588 O O . THR A 1 321 ? 18.623 -6.060 -19.888 1.00 68.62 321 THR A O 1
ATOM 2591 N N . ASP A 1 322 ? 18.559 -8.307 -19.754 1.00 67.81 322 ASP A N 1
ATOM 2592 C CA . ASP A 1 322 ? 17.894 -8.514 -21.042 1.00 67.81 322 ASP A CA 1
ATOM 2593 C C . ASP A 1 322 ? 16.488 -7.903 -21.060 1.00 67.81 322 ASP A C 1
ATOM 2595 O O . ASP A 1 322 ? 16.097 -7.260 -22.036 1.00 67.81 322 ASP A O 1
ATOM 2599 N N . ILE A 1 323 ? 15.751 -8.011 -19.949 1.00 70.75 323 ILE A N 1
ATOM 2600 C CA . ILE A 1 323 ? 14.424 -7.398 -19.798 1.00 70.75 323 ILE A CA 1
ATOM 2601 C C . ILE A 1 323 ? 14.541 -5.868 -19.825 1.00 70.75 323 ILE A C 1
ATOM 2603 O O . ILE A 1 323 ? 13.778 -5.203 -20.528 1.00 70.75 323 ILE A O 1
ATOM 2607 N N . ILE A 1 324 ? 15.519 -5.301 -19.113 1.00 73.75 324 ILE A N 1
ATOM 2608 C CA . ILE A 1 324 ? 15.772 -3.854 -19.068 1.00 73.75 324 ILE A CA 1
ATOM 2609 C C . ILE A 1 324 ? 16.183 -3.330 -20.449 1.00 73.75 324 ILE A C 1
ATOM 2611 O O . ILE A 1 324 ? 15.696 -2.288 -20.904 1.00 73.75 324 ILE A O 1
ATOM 2615 N N . ALA A 1 325 ? 17.064 -4.046 -21.149 1.00 69.25 325 ALA A N 1
ATOM 2616 C CA . ALA A 1 325 ? 17.507 -3.697 -22.494 1.00 69.25 325 ALA A CA 1
ATOM 2617 C C . ALA A 1 325 ? 16.342 -3.732 -23.495 1.00 69.25 325 ALA A C 1
ATOM 2619 O O . ALA A 1 325 ? 16.151 -2.778 -24.253 1.00 69.25 325 ALA A O 1
ATOM 2620 N N . LEU A 1 326 ? 15.520 -4.785 -23.447 1.00 72.56 326 LEU A N 1
ATOM 2621 C CA . LEU A 1 326 ? 14.342 -4.933 -24.298 1.00 72.56 326 LEU A CA 1
ATOM 2622 C C . LEU A 1 326 ? 13.331 -3.803 -24.053 1.00 72.56 326 LEU A C 1
ATOM 2624 O O . LEU A 1 326 ? 12.917 -3.127 -24.993 1.00 72.56 326 LEU A O 1
ATOM 2628 N N . GLN A 1 327 ? 13.002 -3.518 -22.792 1.00 71.75 327 GLN A N 1
ATOM 2629 C CA . GLN A 1 327 ? 12.047 -2.462 -22.445 1.00 71.75 327 GLN A CA 1
ATOM 2630 C C . GLN A 1 327 ? 12.551 -1.052 -22.751 1.00 71.75 327 GLN A C 1
ATOM 2632 O O . GLN A 1 327 ? 11.779 -0.196 -23.185 1.00 71.75 327 GLN A O 1
ATOM 2637 N N . SER A 1 328 ? 13.842 -0.788 -22.546 1.00 70.81 328 SER A N 1
ATOM 2638 C CA . SER A 1 328 ? 14.428 0.523 -22.845 1.00 70.81 328 SER A CA 1
ATOM 2639 C C . SER A 1 328 ? 14.588 0.786 -24.349 1.00 70.81 328 SER A C 1
ATOM 2641 O O . SER A 1 328 ? 14.681 1.946 -24.758 1.00 70.81 328 SER A O 1
ATOM 2643 N N . GLY A 1 329 ? 14.598 -0.265 -25.179 1.00 60.16 329 GLY A N 1
ATOM 2644 C CA . GLY A 1 329 ? 14.632 -0.187 -26.641 1.00 60.16 329 GLY A CA 1
ATOM 2645 C C . GLY A 1 329 ? 13.276 0.077 -27.308 1.00 60.16 329 GLY A C 1
ATOM 2646 O O . GLY A 1 329 ? 13.250 0.597 -28.422 1.00 60.16 329 GLY A O 1
ATOM 2647 N N . GLU A 1 330 ? 12.164 -0.234 -26.636 1.00 50.97 330 GLU A N 1
ATOM 2648 C CA . GLU A 1 330 ? 10.794 -0.041 -27.145 1.00 50.97 330 GLU A CA 1
ATOM 2649 C C . GLU A 1 330 ? 10.199 1.344 -26.846 1.00 50.97 330 GLU A C 1
ATOM 2651 O O . GLU A 1 330 ? 9.101 1.653 -27.313 1.00 50.97 330 GLU A O 1
ATOM 2656 N N . ALA A 1 331 ? 10.911 2.200 -26.104 1.00 41.00 331 ALA A N 1
ATOM 2657 C CA . ALA A 1 331 ? 10.520 3.591 -25.887 1.00 41.00 331 ALA A CA 1
ATOM 2658 C C . ALA A 1 331 ? 10.683 4.404 -27.188 1.00 41.00 331 ALA A C 1
ATOM 2660 O O . ALA A 1 331 ? 11.683 5.099 -27.376 1.00 41.00 331 ALA A O 1
ATOM 2661 N N . LYS A 1 332 ? 9.717 4.261 -28.100 1.00 34.38 332 LYS A N 1
ATOM 2662 C CA . LYS A 1 332 ? 9.510 5.156 -29.243 1.00 34.38 332 LYS A CA 1
ATOM 2663 C C . LYS A 1 332 ? 8.828 6.445 -28.815 1.00 34.38 332 LYS A C 1
ATOM 2665 O O . LYS A 1 332 ? 7.846 6.359 -28.041 1.00 34.38 332 LYS A O 1
#

pLDDT: mean 87.26, std 16.09, range [29.64, 98.69]

Radius of gyration: 22.19 Å; Cα contacts (8 Å, |Δi|>4): 550; chains: 1; bounding box: 68×40×64 Å